Protein AF-A0A1J5TFV1-F1 (afdb_monomer_lite)

Organism: NCBI:txid410659

Radius of gyration: 25.36 Å; chains: 1; bounding box: 53×59×77 Å

pLDDT: mean 76.41, std 19.56, range [36.5, 97.81]

Sequence (249 aa):
MTSTRASGRLRSALNTIGTLGAYFAVMIAVALVGLLILKGSVWLSQYLTPWLFKISWCGLVVVLLGLLPLVASKETRGAGGLGIFFASYLFGATLWFWSMLITYTFWGWPALIIGLVIMGVGVLPIALLATAIKGEWGLFGQLLLIFVVTIGTRGGGTWAVHKHEEAPGDLDMPKKLVVTSWLLFSTGFLGVIGYFTGLPIIGCSIALLFSRHRKVRKHGLVLLGLIVGLFAVFFGIGYLRAGTSYNHP

Secondary structure (DSSP, 8-state):
--HHHHHHHHHHHHHHHHHHHHHHHHHHHHHHHHHHHHHHHHHHHHHHHHHHHHHHHHHHHIIIIIIHHHHHSTTTHHHHHHHHHHHHHHHHHHHHHHHHHHHHHHHHHHHHHHHHHHHSSTHHHHHHHHHHHTT-HHHHHHHHHHHHHHHHHHHHHHHHHHHHHTSSSS----HHHHHHHHHHHHHHHHHHHHHHHHHHHHHHHHHHHHHH-TTSHHHHHHHHHHHHHHHHHHHHHHHHHTSSS----

Structure (mmCIF, N/CA/C/O backbone):
data_AF-A0A1J5TFV1-F1
#
_entry.id   AF-A0A1J5TFV1-F1
#
loop_
_atom_site.group_PDB
_atom_site.id
_atom_site.type_symbol
_atom_site.label_atom_id
_atom_site.label_alt_id
_atom_site.label_comp_id
_atom_site.label_asym_id
_atom_site.label_entity_id
_atom_site.label_seq_id
_atom_site.pdbx_PDB_ins_code
_atom_site.Cartn_x
_atom_site.Cartn_y
_atom_site.Cartn_z
_atom_site.occupancy
_atom_site.B_iso_or_equiv
_atom_site.auth_seq_id
_atom_site.auth_comp_id
_atom_site.auth_asym_id
_atom_site.auth_atom_id
_atom_site.pdbx_PDB_model_num
ATOM 1 N N . MET A 1 1 ? 25.246 37.416 -50.078 1.00 60.06 1 MET A N 1
ATOM 2 C CA . MET A 1 1 ? 23.894 37.258 -49.476 1.00 60.06 1 MET A CA 1
ATOM 3 C C . MET A 1 1 ? 23.463 35.802 -49.223 1.00 60.06 1 MET A C 1
ATOM 5 O O . MET A 1 1 ? 22.490 35.595 -48.511 1.00 60.06 1 MET A O 1
ATOM 9 N N . THR A 1 2 ? 24.151 34.780 -49.746 1.00 63.91 2 THR A N 1
ATOM 10 C CA . THR A 1 2 ? 23.762 33.360 -49.595 1.00 63.91 2 THR A CA 1
ATOM 11 C C . THR A 1 2 ? 24.249 32.698 -48.296 1.00 63.91 2 THR A C 1
ATOM 13 O O . THR A 1 2 ? 23.536 31.858 -47.746 1.00 63.91 2 THR A O 1
ATOM 16 N N . SER A 1 3 ? 25.403 33.102 -47.744 1.00 65.31 3 SER A N 1
ATOM 17 C CA . SER A 1 3 ? 25.981 32.459 -46.545 1.00 65.31 3 SER A CA 1
ATOM 18 C C . SER A 1 3 ? 25.177 32.700 -45.258 1.00 65.31 3 SER A C 1
ATOM 20 O O . SER A 1 3 ? 25.047 31.799 -44.431 1.00 65.31 3 SER A O 1
ATOM 22 N N . THR A 1 4 ? 24.549 33.872 -45.111 1.00 74.69 4 THR A N 1
ATOM 23 C CA . THR A 1 4 ? 23.705 34.217 -43.951 1.00 74.69 4 THR A CA 1
ATOM 24 C C . THR A 1 4 ? 22.403 33.417 -43.906 1.00 74.69 4 THR A C 1
ATOM 26 O O . THR A 1 4 ? 21.866 33.145 -42.833 1.00 74.69 4 THR A O 1
ATOM 29 N N . ARG A 1 5 ? 21.895 32.984 -45.067 1.00 75.12 5 ARG A N 1
ATOM 30 C CA . ARG A 1 5 ? 20.677 32.166 -45.161 1.00 75.12 5 ARG A CA 1
ATOM 31 C C . ARG A 1 5 ? 20.947 30.702 -44.805 1.00 75.12 5 ARG A C 1
ATOM 33 O O . ARG A 1 5 ? 20.103 30.062 -44.178 1.00 75.12 5 ARG A O 1
ATOM 40 N N . ALA A 1 6 ? 22.123 30.191 -45.174 1.00 79.56 6 ALA A N 1
ATOM 41 C CA . ALA A 1 6 ? 22.550 28.827 -44.868 1.00 79.56 6 ALA A CA 1
ATOM 42 C C . ALA A 1 6 ? 22.796 28.624 -43.361 1.00 79.56 6 ALA A C 1
ATOM 44 O O . ALA A 1 6 ? 22.270 27.677 -42.774 1.00 79.56 6 ALA A O 1
ATOM 45 N N . SER A 1 7 ? 23.499 29.555 -42.705 1.00 80.75 7 SER A N 1
ATOM 46 C CA . SER A 1 7 ? 23.768 29.481 -41.260 1.00 80.75 7 SER A CA 1
ATOM 47 C C . SER A 1 7 ? 22.495 29.579 -40.407 1.00 80.75 7 SER A C 1
ATOM 49 O O . SER A 1 7 ? 22.380 28.903 -39.381 1.00 80.75 7 SER A O 1
ATOM 51 N N . GLY A 1 8 ? 21.496 30.348 -40.857 1.00 83.62 8 GLY A N 1
ATOM 52 C CA . GLY A 1 8 ? 20.183 30.431 -40.210 1.00 83.62 8 GLY A CA 1
ATOM 53 C C . GLY A 1 8 ? 19.415 29.104 -40.221 1.00 83.62 8 GLY A C 1
ATOM 54 O O . GLY A 1 8 ? 18.882 28.698 -39.186 1.00 83.62 8 GLY A O 1
ATOM 55 N N . ARG A 1 9 ? 19.406 28.395 -41.361 1.00 84.81 9 ARG A N 1
ATOM 56 C CA . ARG A 1 9 ? 18.764 27.072 -41.491 1.00 84.81 9 ARG A CA 1
ATOM 57 C C . ARG A 1 9 ? 19.461 26.016 -40.633 1.00 84.81 9 ARG A C 1
ATOM 59 O O . ARG A 1 9 ? 18.784 25.266 -39.926 1.00 84.81 9 ARG A O 1
ATOM 66 N N . LEU A 1 10 ? 20.795 26.017 -40.623 1.00 83.69 10 LEU A N 1
ATOM 67 C CA . LEU A 1 10 ? 21.594 25.098 -39.810 1.00 83.69 10 LEU A CA 1
ATOM 68 C C . LEU A 1 10 ? 21.308 25.280 -38.312 1.00 83.69 10 LEU A C 1
ATOM 70 O O . LEU A 1 10 ? 21.031 24.313 -37.607 1.00 83.69 10 LEU A O 1
ATOM 74 N N . ARG A 1 11 ? 21.270 26.530 -37.834 1.00 81.75 11 ARG A N 1
ATOM 75 C CA . ARG A 1 11 ? 20.949 26.840 -36.433 1.00 81.75 11 ARG A CA 1
ATOM 76 C C . ARG A 1 11 ? 19.529 26.407 -36.053 1.00 81.75 11 ARG A C 1
ATOM 78 O O . ARG A 1 11 ? 19.324 25.921 -34.945 1.00 81.75 11 ARG A O 1
ATOM 85 N N . SER A 1 12 ? 18.546 26.552 -36.945 1.00 83.31 12 SER A N 1
ATOM 86 C CA . SER A 1 12 ? 17.181 26.071 -36.676 1.00 83.31 12 SER A CA 1
ATOM 87 C C . SER A 1 12 ? 17.074 24.544 -36.627 1.00 83.31 12 SER A C 1
ATOM 89 O O . SER A 1 12 ? 16.376 24.022 -35.757 1.00 83.31 12 SER A O 1
ATOM 91 N N . ALA A 1 13 ? 17.794 23.833 -37.500 1.00 85.62 13 ALA A N 1
ATOM 92 C CA . ALA A 1 13 ? 17.840 22.372 -37.487 1.00 85.62 13 ALA A CA 1
ATOM 93 C C . ALA A 1 13 ? 18.512 21.854 -36.207 1.00 85.62 13 ALA A C 1
ATOM 95 O O . ALA A 1 13 ? 17.935 21.025 -35.508 1.00 85.62 13 ALA A O 1
ATOM 96 N N . LEU A 1 14 ? 19.661 22.431 -35.833 1.00 87.19 14 LEU A N 1
ATOM 97 C CA . LEU A 1 14 ? 20.373 22.106 -34.593 1.00 87.19 14 LEU A CA 1
ATOM 98 C C . LEU A 1 14 ? 19.515 22.344 -33.350 1.00 87.19 14 LEU A C 1
ATOM 100 O O . LEU A 1 14 ? 19.466 21.492 -32.470 1.00 87.19 14 LEU A O 1
ATOM 104 N N . ASN A 1 15 ? 18.786 23.461 -33.290 1.00 87.25 15 ASN A N 1
ATOM 105 C CA . ASN A 1 15 ? 17.895 23.732 -32.163 1.00 87.25 15 ASN A CA 1
ATOM 106 C C . ASN A 1 15 ? 16.735 22.731 -32.089 1.00 87.25 15 ASN A C 1
ATOM 108 O O . ASN A 1 15 ? 16.356 22.347 -30.992 1.00 87.25 15 ASN A O 1
ATOM 112 N N . THR A 1 16 ? 16.190 22.294 -33.228 1.00 88.56 16 THR A N 1
ATOM 113 C CA . THR A 1 16 ? 15.078 21.328 -33.270 1.00 88.56 16 THR A CA 1
ATOM 114 C C . THR A 1 16 ? 15.538 19.938 -32.831 1.00 88.56 16 THR A C 1
ATOM 116 O O . THR A 1 16 ? 14.914 19.326 -31.964 1.00 88.56 16 THR A O 1
ATOM 119 N N . ILE A 1 17 ? 16.673 19.476 -33.364 1.00 92.19 17 ILE A N 1
ATOM 120 C CA . ILE A 1 17 ? 17.304 18.205 -32.982 1.00 92.19 17 ILE A CA 1
ATOM 121 C C . ILE A 1 17 ? 17.706 18.241 -31.504 1.00 92.19 17 ILE A C 1
ATOM 123 O O . ILE A 1 17 ? 17.416 17.302 -30.771 1.00 92.19 17 ILE A O 1
ATOM 127 N N . GLY A 1 18 ? 18.291 19.351 -31.045 1.00 89.75 18 GLY A N 1
ATOM 128 C CA . GLY A 1 18 ? 18.661 19.550 -29.645 1.00 89.75 18 GLY A CA 1
ATOM 129 C C . GLY A 1 18 ? 17.455 19.512 -28.706 1.00 89.75 18 GLY A C 1
ATOM 130 O O . GLY A 1 18 ? 17.507 18.849 -27.674 1.00 89.75 18 GLY A O 1
ATOM 131 N N . THR A 1 19 ? 16.338 20.149 -29.075 1.00 85.94 19 THR A N 1
ATOM 132 C CA . THR A 1 19 ? 15.111 20.083 -28.267 1.00 85.94 19 THR A CA 1
ATOM 133 C C . THR A 1 19 ? 14.505 18.684 -28.241 1.00 85.94 19 THR A C 1
ATOM 135 O O . THR A 1 19 ? 14.144 18.218 -27.167 1.00 85.94 19 THR A O 1
ATOM 138 N N . LEU A 1 20 ? 14.438 17.987 -29.381 1.00 89.00 20 LEU A N 1
ATOM 139 C CA . LEU A 1 20 ? 13.942 16.608 -29.437 1.00 89.00 20 LEU A CA 1
ATOM 140 C C . LEU A 1 20 ? 14.813 15.675 -28.590 1.00 89.00 20 LEU A C 1
ATOM 142 O O . LEU A 1 20 ? 14.284 14.916 -27.782 1.00 89.00 20 LEU A O 1
ATOM 146 N N . GLY A 1 21 ? 16.139 15.789 -28.706 1.00 92.31 21 GLY A N 1
ATOM 147 C CA . GLY A 1 21 ? 17.087 15.034 -27.889 1.00 92.31 21 GLY A CA 1
ATOM 148 C C . GLY A 1 21 ? 16.905 15.287 -26.392 1.00 92.31 21 GLY A C 1
ATOM 149 O O . GLY A 1 21 ? 16.888 14.338 -25.612 1.00 92.31 21 GLY A O 1
ATOM 150 N N . ALA A 1 22 ? 16.681 16.541 -25.989 1.00 89.31 22 ALA A N 1
ATOM 151 C CA . ALA A 1 22 ? 16.401 16.881 -24.596 1.00 89.31 22 ALA A CA 1
ATOM 152 C C . ALA A 1 22 ? 15.096 16.240 -24.085 1.00 89.31 22 ALA A C 1
ATOM 154 O O . ALA A 1 22 ? 15.080 15.715 -22.974 1.00 89.31 22 ALA A O 1
ATOM 155 N N . TYR A 1 23 ? 14.025 16.212 -24.890 1.00 87.69 23 TYR A N 1
ATOM 156 C CA . TYR A 1 23 ? 12.780 15.530 -24.511 1.00 87.69 23 TYR A CA 1
ATOM 157 C C . TYR A 1 23 ? 12.988 14.028 -24.298 1.00 87.69 23 TYR A C 1
ATOM 159 O O . TYR A 1 23 ? 12.562 13.497 -23.274 1.00 87.69 23 TYR A O 1
ATOM 167 N N . PHE A 1 24 ? 13.680 13.346 -25.215 1.00 91.62 24 PHE A N 1
ATOM 168 C CA . PHE A 1 24 ? 13.987 11.922 -25.050 1.00 91.62 24 PHE A CA 1
ATOM 169 C C . PHE A 1 24 ? 14.867 11.663 -23.825 1.00 91.62 24 PHE A C 1
ATOM 171 O O . PHE A 1 24 ? 14.583 10.744 -23.062 1.00 91.62 24 PHE A O 1
ATOM 178 N N . ALA A 1 25 ? 15.884 12.495 -23.590 1.00 89.00 25 ALA A N 1
ATOM 179 C CA . ALA A 1 25 ? 16.749 12.374 -22.421 1.00 89.00 25 ALA A CA 1
ATOM 180 C C . ALA A 1 25 ? 15.964 12.512 -21.106 1.00 89.00 25 ALA A C 1
ATOM 182 O O . ALA A 1 25 ? 16.150 11.707 -20.196 1.00 89.00 25 ALA A O 1
ATOM 183 N N . VAL A 1 26 ? 15.041 13.477 -21.020 1.00 89.81 26 VAL A N 1
ATOM 184 C CA . VAL A 1 26 ? 14.172 13.649 -19.845 1.00 89.81 26 VAL A CA 1
ATOM 185 C C . VAL A 1 26 ? 13.235 12.452 -19.669 1.00 89.81 26 VAL A C 1
ATOM 187 O O . VAL A 1 26 ? 13.116 11.943 -18.559 1.00 89.81 26 VAL A O 1
ATOM 190 N N . MET A 1 27 ? 12.612 11.955 -20.741 1.00 80.44 27 MET A N 1
ATOM 191 C CA . MET A 1 27 ? 11.737 10.776 -20.672 1.00 80.44 27 MET A CA 1
ATOM 192 C C . MET A 1 27 ? 12.489 9.530 -20.193 1.00 80.44 27 MET A C 1
ATOM 194 O O . MET A 1 27 ? 11.986 8.796 -19.344 1.00 80.44 27 MET A O 1
ATOM 198 N N . ILE A 1 28 ? 13.711 9.316 -20.687 1.00 88.00 28 ILE A N 1
ATOM 199 C CA . ILE A 1 28 ? 14.580 8.220 -20.244 1.00 88.00 28 ILE A CA 1
ATOM 200 C C . ILE A 1 28 ? 14.956 8.404 -18.772 1.00 88.00 28 ILE A C 1
ATOM 202 O O . ILE A 1 28 ? 14.854 7.453 -18.003 1.00 88.00 28 ILE A O 1
ATOM 206 N N . ALA A 1 29 ? 15.333 9.614 -18.351 1.00 82.62 29 ALA A N 1
ATOM 207 C CA . ALA A 1 29 ? 15.666 9.893 -16.956 1.00 82.62 29 ALA A CA 1
ATOM 208 C C . ALA A 1 29 ? 14.482 9.604 -16.019 1.00 82.62 29 ALA A C 1
ATOM 210 O O . ALA A 1 29 ? 14.653 8.930 -15.006 1.00 82.62 29 ALA A O 1
ATOM 211 N N . VAL A 1 30 ? 13.270 10.037 -16.381 1.00 79.31 30 VAL A N 1
ATOM 212 C CA . VAL A 1 30 ? 12.046 9.755 -15.613 1.00 79.31 30 VAL A CA 1
ATOM 213 C C . VAL A 1 30 ? 11.752 8.256 -15.571 1.00 79.31 30 VAL A C 1
ATOM 215 O O . VAL A 1 30 ? 11.452 7.729 -14.501 1.00 79.31 30 VAL A O 1
ATOM 218 N N . ALA A 1 31 ? 11.881 7.548 -16.696 1.00 80.88 31 ALA A N 1
ATOM 219 C CA . ALA A 1 31 ? 11.683 6.102 -16.744 1.00 80.88 31 ALA A CA 1
ATOM 220 C C . ALA A 1 31 ? 12.695 5.356 -15.858 1.00 80.88 31 ALA A C 1
ATOM 222 O O . ALA A 1 31 ? 12.310 4.460 -15.110 1.00 80.88 31 ALA A O 1
ATOM 223 N N . LEU A 1 32 ? 13.970 5.754 -15.882 1.00 79.12 32 LEU A N 1
ATOM 224 C CA . LEU A 1 32 ? 15.017 5.173 -15.040 1.00 79.12 32 LEU A CA 1
ATOM 225 C C . LEU A 1 32 ? 14.765 5.438 -13.555 1.00 79.12 32 LEU A C 1
ATOM 227 O O . LEU A 1 32 ? 14.861 4.512 -12.754 1.00 79.12 32 LEU A O 1
ATOM 231 N N . VAL A 1 33 ? 14.389 6.664 -13.181 1.00 78.88 33 VAL A N 1
ATOM 232 C CA . VAL A 1 33 ? 14.010 6.993 -11.797 1.00 78.88 33 VAL A CA 1
ATOM 233 C C . VAL A 1 33 ? 12.798 6.170 -11.363 1.00 78.88 33 VAL A C 1
ATOM 235 O O . VAL A 1 33 ? 12.814 5.593 -10.278 1.00 78.88 33 VAL A O 1
ATOM 238 N N . GLY A 1 34 ? 11.786 6.038 -12.225 1.00 79.62 34 GLY A N 1
ATOM 239 C CA . GLY A 1 34 ? 10.634 5.172 -11.989 1.00 79.62 34 GLY A CA 1
ATOM 240 C C . GLY A 1 34 ? 11.056 3.728 -11.723 1.00 79.62 34 GLY A C 1
ATOM 241 O O . GLY A 1 34 ? 10.701 3.167 -10.693 1.00 79.62 34 GLY A O 1
ATOM 242 N N . LEU A 1 35 ? 11.890 3.143 -12.584 1.00 79.12 35 LEU A N 1
ATOM 243 C CA . LEU A 1 35 ? 12.411 1.783 -12.406 1.00 79.12 35 LEU A CA 1
ATOM 244 C C . LEU A 1 35 ? 13.236 1.621 -11.121 1.00 79.12 35 LEU A C 1
ATOM 246 O O . LEU A 1 35 ? 13.132 0.587 -10.461 1.00 79.12 35 LEU A O 1
ATOM 250 N N . LEU A 1 36 ? 14.027 2.625 -10.735 1.00 79.12 36 LEU A N 1
ATOM 251 C CA . LEU A 1 36 ? 14.783 2.609 -9.479 1.00 79.12 36 LEU A CA 1
ATOM 252 C C . LEU A 1 36 ? 13.854 2.632 -8.261 1.00 79.12 36 LEU A C 1
ATOM 254 O O . LEU A 1 36 ? 14.058 1.849 -7.332 1.00 79.12 36 LEU A O 1
ATOM 258 N N . ILE A 1 37 ? 12.806 3.460 -8.286 1.00 81.19 37 ILE A N 1
ATOM 259 C CA . ILE A 1 37 ? 11.774 3.495 -7.240 1.00 81.19 37 ILE A CA 1
ATOM 260 C C . ILE A 1 37 ? 11.045 2.153 -7.173 1.00 81.19 37 ILE A C 1
ATOM 262 O O . ILE A 1 37 ? 10.830 1.632 -6.082 1.00 81.19 37 ILE A O 1
ATOM 266 N N . LEU A 1 38 ? 10.709 1.554 -8.316 1.00 84.88 38 LEU A N 1
ATOM 267 C CA . LEU A 1 38 ? 10.050 0.250 -8.385 1.00 84.88 38 LEU A CA 1
ATOM 268 C C . LEU A 1 38 ? 10.925 -0.866 -7.807 1.00 84.88 38 LEU A C 1
ATOM 270 O O . LEU A 1 38 ? 10.462 -1.640 -6.967 1.00 84.88 38 LEU A O 1
ATOM 274 N N . LYS A 1 39 ? 12.207 -0.910 -8.188 1.00 87.06 39 LYS A N 1
ATOM 275 C CA . LYS A 1 39 ? 13.190 -1.849 -7.631 1.00 87.06 39 LYS A CA 1
ATOM 276 C C . LYS A 1 39 ? 13.339 -1.674 -6.124 1.00 87.06 39 LYS A C 1
ATOM 278 O O . LYS A 1 39 ? 13.300 -2.660 -5.389 1.00 87.06 39 LYS A O 1
ATOM 283 N N . GLY A 1 40 ? 13.450 -0.427 -5.671 1.00 85.94 40 GLY A N 1
ATOM 284 C CA . GLY A 1 40 ? 13.487 -0.085 -4.253 1.00 85.94 40 GLY A CA 1
ATOM 285 C C . GLY A 1 40 ? 12.212 -0.497 -3.517 1.00 85.94 40 GLY A C 1
ATOM 286 O O . GLY A 1 40 ? 12.300 -1.022 -2.415 1.00 85.94 40 GLY A O 1
ATOM 287 N N . SER A 1 41 ? 11.042 -0.343 -4.140 1.00 84.62 41 SER A N 1
ATOM 288 C CA . SER A 1 41 ? 9.742 -0.674 -3.542 1.00 84.62 41 SER A CA 1
ATOM 289 C C . SER A 1 41 ? 9.562 -2.177 -3.357 1.00 84.62 41 SER A C 1
ATOM 291 O O . SER A 1 41 ? 9.121 -2.603 -2.294 1.00 84.62 41 SER A O 1
ATOM 293 N N . VAL A 1 42 ? 9.952 -3.000 -4.337 1.00 91.00 42 VAL A N 1
ATOM 294 C CA . VAL A 1 42 ? 9.907 -4.469 -4.202 1.00 91.00 42 VAL A CA 1
ATOM 295 C C . VAL A 1 42 ? 10.884 -4.950 -3.133 1.00 91.00 42 VAL A C 1
ATOM 297 O O . VAL A 1 42 ? 10.505 -5.755 -2.285 1.00 91.00 42 VAL A O 1
ATOM 300 N N . TRP A 1 43 ? 12.111 -4.421 -3.128 1.00 92.56 43 TRP A N 1
ATOM 301 C CA . TRP A 1 43 ? 13.090 -4.719 -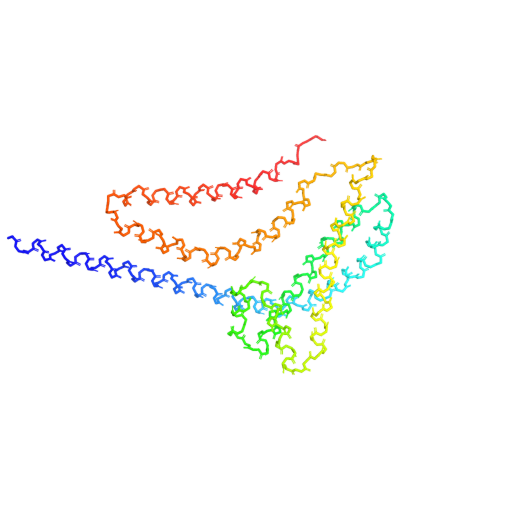2.080 1.00 92.56 43 TRP A CA 1
ATOM 302 C C . TRP A 1 43 ? 12.534 -4.344 -0.704 1.00 92.56 43 TRP A C 1
ATOM 304 O O . TRP A 1 43 ? 12.452 -5.188 0.181 1.00 92.56 43 TRP A O 1
ATOM 314 N N . LEU A 1 44 ? 12.034 -3.118 -0.550 1.00 89.69 44 LEU A N 1
ATOM 315 C CA . LEU A 1 44 ? 11.437 -2.632 0.690 1.00 89.69 44 LEU A CA 1
ATOM 316 C C . LEU A 1 44 ? 10.242 -3.494 1.124 1.00 89.69 44 LEU A C 1
ATOM 318 O O . LEU A 1 44 ? 10.106 -3.796 2.307 1.00 89.69 44 LEU A O 1
ATOM 322 N N . SER A 1 45 ? 9.419 -3.949 0.175 1.00 90.75 45 SER A N 1
ATOM 323 C CA . SER A 1 45 ? 8.286 -4.842 0.439 1.00 90.75 45 SER A CA 1
ATOM 324 C C . SER A 1 45 ? 8.737 -6.146 1.094 1.00 90.75 45 SER A C 1
ATOM 326 O O . SER A 1 45 ? 8.080 -6.608 2.022 1.00 90.75 45 SER A O 1
ATOM 328 N N . GLN A 1 46 ? 9.860 -6.731 0.672 1.00 93.50 46 GLN A N 1
ATOM 329 C CA . GLN A 1 46 ? 10.366 -7.984 1.248 1.00 93.50 46 GLN A CA 1
ATOM 330 C C . GLN A 1 46 ? 10.739 -7.835 2.728 1.00 93.50 46 GLN A C 1
ATOM 332 O O . GLN A 1 46 ? 10.469 -8.738 3.518 1.00 93.50 46 GLN A O 1
ATOM 337 N N . TYR A 1 47 ? 11.297 -6.686 3.121 1.00 93.88 47 TYR A N 1
ATOM 338 C CA . TYR A 1 47 ? 11.666 -6.418 4.516 1.00 93.88 47 TYR A CA 1
ATOM 339 C C . TYR A 1 47 ? 10.490 -5.928 5.363 1.00 93.88 47 TYR A C 1
ATOM 341 O O . TYR A 1 47 ? 10.360 -6.327 6.521 1.00 93.88 47 TYR A O 1
ATOM 349 N N . LEU A 1 48 ? 9.621 -5.079 4.806 1.00 92.56 48 LEU A N 1
ATOM 350 C CA . LEU A 1 48 ? 8.495 -4.505 5.544 1.00 92.56 48 LEU A CA 1
ATOM 351 C C . LEU A 1 48 ? 7.356 -5.497 5.744 1.00 92.56 48 LEU A C 1
ATOM 353 O O . LEU A 1 48 ? 6.744 -5.491 6.807 1.00 92.56 48 LEU A O 1
ATOM 357 N N . THR A 1 49 ? 7.060 -6.350 4.761 1.00 93.50 49 THR A N 1
ATOM 358 C CA . THR A 1 49 ? 5.867 -7.214 4.788 1.00 93.50 49 THR A CA 1
ATOM 359 C C . THR A 1 49 ? 5.797 -8.108 6.038 1.00 93.50 49 THR A C 1
ATOM 361 O O . THR A 1 49 ? 4.757 -8.098 6.698 1.00 93.50 49 THR A O 1
ATOM 364 N N . PRO A 1 50 ? 6.867 -8.815 6.466 1.00 94.69 50 PRO A N 1
ATOM 365 C CA . PRO A 1 50 ? 6.828 -9.621 7.691 1.00 94.69 50 PRO A CA 1
ATOM 366 C C . PRO A 1 50 ? 6.530 -8.803 8.954 1.00 94.69 50 PRO A C 1
ATOM 368 O O . PRO A 1 50 ? 5.868 -9.287 9.872 1.00 94.69 50 PRO A O 1
ATOM 371 N N . TRP A 1 51 ? 7.015 -7.562 9.011 1.00 95.38 51 TRP A N 1
ATOM 372 C CA . TRP A 1 51 ? 6.765 -6.641 10.119 1.00 95.38 51 TRP A CA 1
ATOM 373 C C . TRP A 1 51 ? 5.345 -6.071 10.076 1.00 95.38 51 TRP A C 1
ATOM 375 O O . TRP A 1 51 ? 4.644 -6.082 11.087 1.00 95.38 51 TRP A O 1
ATOM 385 N N . LEU A 1 52 ? 4.893 -5.646 8.896 1.00 93.19 52 LEU A N 1
ATOM 386 C CA . LEU A 1 52 ? 3.547 -5.133 8.649 1.00 93.19 52 LEU A CA 1
ATOM 387 C C . LEU A 1 52 ? 2.475 -6.165 8.985 1.00 93.19 52 LEU A C 1
ATOM 389 O O . LEU A 1 52 ? 1.461 -5.808 9.578 1.00 93.19 52 LEU A O 1
ATOM 393 N N . PHE A 1 53 ? 2.713 -7.445 8.696 1.00 94.19 53 PHE A N 1
ATOM 394 C CA . PHE A 1 53 ? 1.804 -8.509 9.110 1.00 94.19 53 PHE A CA 1
ATOM 395 C C . PHE A 1 53 ? 1.677 -8.625 10.621 1.00 94.19 53 PHE A C 1
ATOM 397 O O . PHE A 1 53 ? 0.559 -8.698 11.124 1.00 94.19 53 PHE A O 1
ATOM 404 N N . LYS A 1 54 ? 2.795 -8.615 11.353 1.00 94.75 54 LYS A N 1
ATOM 405 C CA . LYS A 1 54 ? 2.776 -8.702 12.820 1.00 94.75 54 LYS A CA 1
ATOM 406 C C . LYS A 1 54 ? 2.027 -7.520 13.427 1.00 94.75 54 LYS A C 1
ATOM 408 O O . LYS A 1 54 ? 1.125 -7.724 14.234 1.00 94.75 54 LYS A O 1
ATOM 413 N N . ILE A 1 55 ? 2.351 -6.299 12.996 1.00 94.06 55 ILE A N 1
ATOM 414 C CA . ILE A 1 55 ? 1.681 -5.092 13.495 1.00 94.06 55 ILE A CA 1
ATOM 415 C C . ILE A 1 55 ? 0.203 -5.095 13.086 1.00 94.06 55 ILE A C 1
ATOM 417 O O . ILE A 1 55 ? -0.636 -4.748 13.907 1.00 94.06 55 ILE A O 1
ATOM 421 N N . SER A 1 56 ? -0.145 -5.533 11.873 1.00 94.56 56 SER A N 1
ATOM 422 C CA . SER A 1 56 ? -1.545 -5.653 11.442 1.00 94.56 56 SER A CA 1
ATOM 423 C C . SER A 1 56 ? -2.326 -6.655 12.275 1.00 94.56 56 SER A C 1
ATOM 425 O O . SER A 1 56 ? -3.438 -6.355 12.685 1.00 94.56 56 SER A O 1
ATOM 427 N N . TRP A 1 57 ? -1.765 -7.818 12.597 1.00 94.12 57 TRP A N 1
ATOM 428 C CA . TRP A 1 57 ? -2.438 -8.758 13.493 1.00 94.12 57 TRP A CA 1
ATOM 429 C C . TRP A 1 57 ? -2.679 -8.149 14.876 1.00 94.12 57 TRP A C 1
ATOM 431 O O . TRP A 1 57 ? -3.803 -8.207 15.374 1.00 94.12 57 TRP A O 1
ATOM 441 N N . CYS A 1 58 ? -1.680 -7.477 15.455 1.00 95.56 58 CYS A N 1
ATOM 442 C CA . CYS A 1 58 ? -1.858 -6.734 16.705 1.00 95.56 58 CYS A CA 1
ATOM 443 C C . CYS A 1 58 ? -2.925 -5.637 16.569 1.00 95.56 58 CYS A C 1
ATOM 445 O O . CYS A 1 58 ? -3.796 -5.508 17.425 1.00 95.56 58 CYS A O 1
ATOM 447 N N . GLY A 1 59 ? -2.895 -4.876 15.475 1.00 95.31 59 GLY A N 1
ATOM 448 C CA . GLY A 1 59 ? -3.861 -3.825 15.175 1.00 95.31 59 GLY A CA 1
ATOM 449 C C . GLY A 1 59 ? -5.281 -4.364 15.042 1.00 95.31 59 GLY A C 1
ATOM 450 O O . GLY A 1 59 ? -6.213 -3.748 15.547 1.00 95.31 59 GLY A O 1
ATOM 451 N N . LEU A 1 60 ? -5.459 -5.537 14.431 1.00 95.56 60 LEU A N 1
ATOM 452 C CA . LEU A 1 60 ? -6.758 -6.194 14.312 1.00 95.56 60 LEU A CA 1
ATOM 453 C C . LEU A 1 60 ? -7.297 -6.597 15.687 1.00 95.56 60 LEU A C 1
ATOM 455 O O . LEU A 1 60 ? -8.460 -6.338 15.981 1.00 95.56 60 LEU A O 1
ATOM 459 N N . VAL A 1 61 ? -6.450 -7.156 16.555 1.00 96.94 61 VAL A N 1
ATOM 460 C CA . VAL A 1 61 ? -6.825 -7.482 17.941 1.00 96.94 61 VAL A CA 1
ATOM 461 C C . VAL A 1 61 ? -7.214 -6.219 18.715 1.00 96.94 61 VAL A C 1
ATOM 463 O O . VAL A 1 61 ? -8.249 -6.208 19.376 1.00 96.94 61 VAL A O 1
ATOM 466 N N . VAL A 1 62 ? -6.443 -5.134 18.588 1.00 96.12 62 VAL A N 1
ATOM 467 C CA . VAL A 1 62 ? -6.751 -3.838 19.220 1.00 96.12 62 VAL A CA 1
ATOM 468 C C . VAL A 1 62 ? -8.069 -3.263 18.703 1.00 96.12 62 VAL A C 1
ATOM 470 O O . VAL A 1 62 ? -8.863 -2.751 19.490 1.00 96.12 62 VAL A O 1
ATOM 473 N N . VAL A 1 63 ? -8.337 -3.368 17.400 1.00 96.25 63 VAL A N 1
ATOM 474 C CA . VAL A 1 63 ? -9.613 -2.940 16.819 1.00 96.25 63 VAL A CA 1
ATOM 475 C C . VAL A 1 63 ? -10.759 -3.759 17.399 1.00 96.25 63 VAL A C 1
ATOM 477 O O . VAL A 1 63 ? -11.710 -3.171 17.898 1.00 96.25 63 VAL A O 1
ATOM 480 N N . LEU A 1 64 ? -10.671 -5.090 17.376 1.00 95.94 64 LEU A N 1
ATOM 481 C CA . LEU A 1 64 ? -11.774 -5.968 17.774 1.00 95.94 64 LEU A CA 1
ATOM 482 C C . LEU A 1 64 ? -12.049 -5.954 19.282 1.00 95.94 64 LEU A C 1
ATOM 484 O O . LEU A 1 64 ? -13.210 -5.932 19.677 1.00 95.94 64 LEU A O 1
ATOM 488 N N . LEU A 1 65 ? -11.006 -5.978 20.115 1.00 94.94 65 LEU A N 1
ATOM 489 C CA . LEU A 1 65 ? 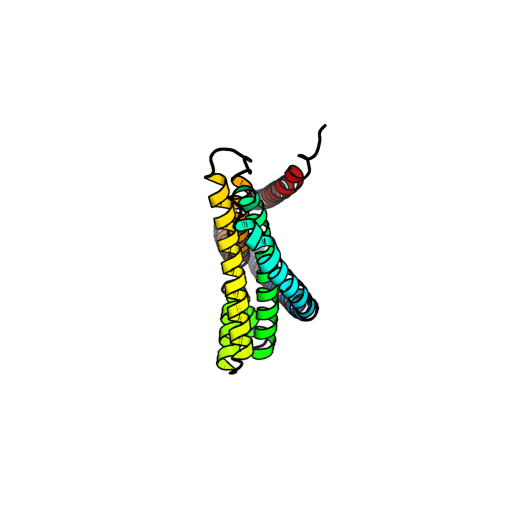-11.143 -6.109 21.571 1.00 94.94 65 LEU A CA 1
ATOM 490 C C . LEU A 1 65 ? -11.064 -4.775 22.313 1.00 94.94 65 LEU A C 1
ATOM 492 O O . LEU A 1 65 ? -11.566 -4.671 23.427 1.00 94.94 65 LEU A O 1
ATOM 496 N N . GLY A 1 66 ? -10.430 -3.764 21.722 1.00 94.50 66 GLY A N 1
ATOM 497 C CA . GLY A 1 66 ? -10.302 -2.438 22.318 1.00 94.50 66 GLY A CA 1
ATOM 498 C C . GLY A 1 66 ? -11.293 -1.459 21.707 1.00 94.50 66 GLY A C 1
ATOM 499 O O . GLY A 1 66 ? -12.257 -1.042 22.339 1.00 94.50 66 GLY A O 1
ATOM 500 N N . LEU A 1 67 ? -11.066 -1.088 20.450 1.00 92.06 67 LEU A N 1
ATOM 501 C CA . LEU A 1 67 ? -11.746 0.058 19.846 1.00 92.06 67 LEU A CA 1
ATOM 502 C C . LEU A 1 67 ? -13.218 -0.212 19.508 1.00 92.06 67 LEU A C 1
ATOM 504 O O . LEU A 1 67 ? -14.041 0.695 19.599 1.00 92.06 67 LEU A O 1
ATOM 508 N N . LEU A 1 68 ? -13.568 -1.442 19.137 1.00 94.19 68 LEU A N 1
ATOM 509 C CA . LEU A 1 68 ? -14.929 -1.803 18.744 1.00 94.19 68 LEU A CA 1
ATOM 510 C C . LEU A 1 68 ? -15.907 -1.793 19.938 1.00 94.19 68 LEU A C 1
ATOM 512 O O . LEU A 1 68 ? -16.978 -1.199 19.796 1.00 94.19 68 LEU A O 1
ATOM 516 N N . PRO A 1 69 ? -15.545 -2.300 21.136 1.00 94.06 69 PRO A N 1
ATOM 517 C CA . PRO A 1 69 ? -16.310 -2.047 22.360 1.00 94.06 69 PRO A CA 1
ATOM 518 C C . PRO A 1 69 ? -16.451 -0.558 22.699 1.00 94.06 69 PRO A C 1
ATOM 520 O O . PRO A 1 69 ? -17.532 -0.123 23.092 1.00 94.06 69 PRO A O 1
ATOM 523 N N . LEU A 1 70 ? -15.401 0.246 22.487 1.00 89.06 70 LEU A N 1
ATOM 524 C CA . LEU A 1 70 ? -15.459 1.698 22.704 1.00 89.06 70 LEU A CA 1
ATOM 525 C C . LEU A 1 70 ? -16.477 2.384 21.775 1.00 89.06 70 LEU A C 1
ATOM 527 O O . LEU A 1 70 ? -17.145 3.327 22.180 1.00 89.06 70 LEU A O 1
ATOM 531 N N . VAL A 1 71 ? -16.655 1.893 20.546 1.00 91.44 71 VAL A N 1
ATOM 532 C CA . VAL A 1 71 ? -17.657 2.427 19.603 1.00 91.44 71 VAL A CA 1
ATOM 533 C C . VAL A 1 71 ? -19.104 2.159 20.048 1.00 91.44 71 VAL A C 1
ATOM 535 O O . VAL A 1 71 ? -20.018 2.910 19.672 1.00 91.44 71 VAL A O 1
ATOM 538 N N . ALA A 1 72 ? -19.338 1.123 20.862 1.00 90.31 72 ALA A N 1
ATOM 539 C CA . ALA A 1 72 ? -20.669 0.812 21.381 1.00 90.31 72 ALA A CA 1
ATOM 540 C C . ALA A 1 72 ? -21.171 1.909 22.338 1.00 90.31 72 ALA A C 1
ATOM 542 O O . ALA A 1 72 ? -22.317 2.362 22.218 1.00 90.31 72 ALA A O 1
ATOM 543 N N . SER A 1 73 ? -20.298 2.400 23.219 1.00 89.88 73 SER A N 1
ATOM 544 C CA . SER A 1 73 ? -20.595 3.482 24.161 1.00 89.88 73 SER A CA 1
ATOM 545 C C . SER A 1 73 ? -20.760 4.819 23.442 1.00 89.88 73 SER A C 1
ATOM 547 O O . SER A 1 73 ? -19.931 5.207 22.626 1.00 89.88 73 SER A O 1
ATOM 549 N N . LYS A 1 74 ? -21.846 5.549 23.733 1.00 86.00 74 LYS A N 1
ATOM 550 C CA . LYS A 1 74 ? -22.145 6.833 23.069 1.00 86.00 74 LYS A CA 1
ATOM 551 C C . LYS A 1 74 ? -21.055 7.881 23.315 1.00 86.00 74 LYS A C 1
ATOM 553 O O . LYS A 1 74 ? -20.699 8.577 22.376 1.00 86.00 74 LYS A O 1
ATOM 558 N N . GLU A 1 75 ? -20.515 7.916 24.529 1.00 82.31 75 GLU A N 1
ATOM 559 C CA . GLU A 1 75 ? -19.529 8.902 24.992 1.00 82.31 75 GLU A CA 1
ATOM 560 C C . GLU A 1 75 ? -18.137 8.703 24.372 1.00 82.31 75 GLU A C 1
ATOM 562 O O . GLU A 1 75 ? -17.458 9.662 24.033 1.00 82.31 75 GLU A O 1
ATOM 567 N N . THR A 1 76 ? -17.699 7.455 24.172 1.00 85.81 76 THR A N 1
ATOM 568 C CA . THR A 1 76 ? -16.353 7.149 23.647 1.00 85.81 76 THR A CA 1
ATOM 569 C C . THR A 1 76 ? -16.347 6.795 22.160 1.00 85.81 76 THR A C 1
ATOM 571 O O . THR A 1 76 ? -15.288 6.515 21.585 1.00 85.81 76 THR A O 1
ATOM 574 N N . ARG A 1 77 ? -17.511 6.870 21.499 1.00 86.38 77 ARG A N 1
ATOM 575 C CA . ARG A 1 77 ? -17.682 6.493 20.092 1.00 86.38 77 ARG A CA 1
ATOM 576 C C . ARG A 1 77 ? -16.782 7.272 19.145 1.00 86.38 77 ARG A C 1
ATOM 578 O O . ARG A 1 77 ? -16.229 6.673 18.225 1.00 86.38 77 ARG A O 1
ATOM 585 N N . GLY A 1 78 ? -16.631 8.580 19.361 1.00 84.50 78 GLY A N 1
ATOM 586 C CA . GLY A 1 78 ? -15.792 9.431 18.516 1.00 84.50 78 GLY A CA 1
ATOM 587 C C . GLY A 1 78 ? -14.329 8.988 18.547 1.00 84.50 78 GLY A C 1
ATOM 588 O O . GLY A 1 78 ? -13.732 8.732 17.502 1.00 84.50 78 GLY A O 1
ATOM 589 N N . ALA A 1 79 ? -13.778 8.797 19.749 1.00 84.38 79 ALA A N 1
ATOM 590 C CA . ALA A 1 79 ? -12.405 8.330 19.939 1.00 84.38 79 ALA A CA 1
ATOM 591 C C . ALA A 1 79 ? -12.189 6.913 19.377 1.00 84.38 79 ALA A C 1
ATOM 593 O O . ALA A 1 79 ? -11.220 6.676 18.652 1.00 84.38 79 ALA A O 1
ATOM 594 N N . GLY A 1 80 ? -13.120 5.988 19.642 1.00 88.50 80 GLY A N 1
ATOM 595 C CA . GLY A 1 80 ? -13.085 4.635 19.080 1.00 88.50 80 GLY A CA 1
ATOM 596 C C . GLY A 1 80 ? -13.130 4.643 17.549 1.00 88.50 80 GLY A C 1
ATOM 597 O O . GLY A 1 80 ? -12.321 3.984 16.899 1.00 88.50 80 GLY A O 1
ATOM 598 N N . GLY A 1 81 ? -14.012 5.455 16.960 1.00 90.38 81 GLY A N 1
ATOM 599 C CA . GLY A 1 81 ? -14.147 5.608 15.512 1.00 90.38 81 GLY A CA 1
ATOM 600 C C . GLY A 1 81 ? -12.884 6.147 14.840 1.00 90.38 81 GLY A C 1
ATOM 601 O O . GLY A 1 81 ? -12.445 5.593 13.829 1.00 90.38 81 GLY A O 1
ATOM 602 N N . LEU A 1 82 ? -12.248 7.165 15.429 1.00 86.69 82 LEU A N 1
ATOM 603 C CA . LEU A 1 82 ? -10.959 7.683 14.955 1.00 86.69 82 LEU A CA 1
ATOM 604 C C . LEU A 1 82 ? -9.865 6.620 15.027 1.00 86.69 82 LEU A C 1
ATOM 606 O O . LEU A 1 82 ? -9.129 6.440 14.058 1.00 86.69 82 LEU A O 1
ATOM 610 N N . GLY A 1 83 ? -9.774 5.890 16.141 1.00 88.62 83 GLY A N 1
ATOM 611 C CA . GLY A 1 83 ? -8.804 4.808 16.293 1.00 88.62 83 GLY A CA 1
ATOM 612 C C . GLY A 1 83 ? -8.955 3.746 15.201 1.00 88.62 83 GLY A C 1
ATOM 613 O O . GLY A 1 83 ? -7.969 3.352 14.577 1.00 88.62 83 GLY A O 1
ATOM 614 N N . ILE A 1 84 ? -10.192 3.327 14.913 1.00 93.44 84 ILE A N 1
ATOM 615 C CA . ILE A 1 84 ? -10.484 2.347 13.856 1.00 93.44 84 ILE A CA 1
ATOM 616 C C . ILE A 1 84 ? -10.126 2.919 12.477 1.00 93.44 84 ILE A C 1
ATOM 618 O O . ILE A 1 84 ? -9.542 2.219 11.646 1.00 93.44 84 ILE A O 1
ATOM 622 N N . PHE A 1 85 ? -10.416 4.199 12.232 1.00 91.06 85 PHE A N 1
ATOM 623 C CA . PHE A 1 85 ? -10.039 4.868 10.988 1.00 91.06 85 PHE A CA 1
ATOM 624 C C . PHE A 1 85 ? -8.516 4.906 10.798 1.00 91.06 85 PHE A C 1
ATOM 626 O O . PHE A 1 85 ? -8.031 4.570 9.715 1.00 91.06 85 PHE A O 1
ATOM 633 N N . PHE A 1 86 ? -7.745 5.230 11.840 1.00 87.56 86 PHE A N 1
ATOM 634 C CA . PHE A 1 86 ? -6.282 5.209 11.776 1.00 87.56 86 PHE A CA 1
ATOM 635 C C . PHE A 1 86 ? -5.726 3.796 11.565 1.00 87.56 86 PHE A C 1
ATOM 637 O O . PHE A 1 86 ? -4.833 3.609 10.736 1.00 87.56 86 PHE A O 1
ATOM 644 N N . ALA A 1 87 ? -6.306 2.786 12.218 1.00 92.44 87 ALA A N 1
ATOM 645 C CA . ALA A 1 87 ? -5.947 1.387 11.989 1.00 92.44 87 ALA A CA 1
ATOM 646 C C . ALA A 1 87 ? -6.148 0.961 10.519 1.00 92.44 87 ALA A C 1
ATOM 648 O O . ALA A 1 87 ? -5.368 0.165 9.996 1.00 92.44 87 ALA A O 1
ATOM 649 N N . SER A 1 88 ? -7.114 1.553 9.803 1.00 93.12 88 SER A N 1
ATOM 650 C CA . SER A 1 88 ? -7.319 1.273 8.373 1.00 93.12 88 SER A CA 1
ATOM 651 C C . SER A 1 88 ? -6.103 1.600 7.496 1.00 93.12 88 SER A C 1
ATOM 653 O O . SER A 1 88 ? -5.893 0.945 6.474 1.00 93.12 88 SER A O 1
ATOM 655 N N . TYR A 1 89 ? -5.267 2.577 7.874 1.00 89.38 89 TYR A N 1
ATOM 656 C CA . TYR A 1 89 ? -4.044 2.895 7.124 1.00 89.38 89 TYR A CA 1
ATOM 657 C C . TYR A 1 89 ? -2.981 1.814 7.282 1.00 89.38 89 TYR A C 1
ATOM 659 O O . TYR A 1 89 ? -2.302 1.486 6.312 1.00 89.38 89 TYR A O 1
ATOM 667 N N . LEU A 1 90 ? -2.874 1.225 8.473 1.00 94.88 90 LEU A N 1
ATOM 668 C CA . LEU A 1 90 ? -1.980 0.101 8.731 1.00 94.88 90 LEU A CA 1
ATOM 669 C C . LEU A 1 90 ? -2.388 -1.128 7.900 1.00 94.88 90 LEU A C 1
ATOM 671 O O . LEU A 1 90 ? -1.540 -1.733 7.237 1.00 94.88 90 LEU A O 1
ATOM 675 N N . PHE A 1 91 ? -3.683 -1.460 7.870 1.00 95.19 91 PHE A N 1
ATOM 676 C CA . PHE A 1 91 ? -4.190 -2.571 7.054 1.00 95.19 91 PHE A CA 1
ATOM 677 C C . PHE A 1 91 ? -4.027 -2.301 5.558 1.00 95.19 91 PHE A C 1
ATOM 679 O O . PHE A 1 91 ? -3.553 -3.169 4.826 1.00 95.19 91 PHE A O 1
ATOM 686 N N . GLY A 1 92 ? -4.324 -1.077 5.113 1.00 93.25 92 GLY A N 1
ATOM 687 C CA . GLY A 1 92 ? -4.152 -0.670 3.721 1.00 93.25 92 GLY A CA 1
ATOM 688 C C . GLY A 1 92 ? -2.694 -0.702 3.265 1.00 93.25 92 GLY A C 1
ATOM 689 O O . GLY A 1 92 ? -2.414 -1.183 2.170 1.00 93.25 92 GLY A O 1
ATOM 690 N N . ALA A 1 93 ? -1.755 -0.253 4.103 1.00 91.12 93 ALA A N 1
ATOM 691 C CA . ALA A 1 93 ? -0.325 -0.335 3.812 1.00 91.12 93 ALA A CA 1
ATOM 692 C C . ALA A 1 93 ? 0.127 -1.794 3.678 1.00 91.12 93 ALA A C 1
ATOM 694 O O . ALA A 1 93 ? 0.770 -2.156 2.694 1.00 91.12 93 ALA A O 1
ATOM 695 N N . THR A 1 94 ? -0.269 -2.644 4.626 1.00 95.06 94 THR A N 1
ATOM 696 C CA . THR A 1 94 ? 0.030 -4.084 4.602 1.00 95.06 94 THR A CA 1
ATOM 697 C C . THR A 1 94 ? -0.508 -4.740 3.338 1.00 95.06 94 THR A C 1
ATOM 699 O O . THR A 1 94 ? 0.235 -5.424 2.637 1.00 95.06 94 THR A O 1
ATOM 702 N N . LEU A 1 95 ? -1.766 -4.465 2.990 1.00 95.81 95 LEU A N 1
ATOM 703 C CA . LEU A 1 95 ? -2.386 -4.957 1.767 1.00 95.81 95 LEU A CA 1
ATOM 704 C C . LEU A 1 95 ? -1.641 -4.494 0.513 1.00 95.81 95 LEU A C 1
ATOM 706 O O . LEU A 1 95 ? -1.430 -5.290 -0.401 1.00 95.81 95 LEU A O 1
ATOM 710 N N . TRP A 1 96 ? -1.230 -3.229 0.462 1.00 93.19 96 TRP A N 1
ATOM 711 C CA . TRP A 1 96 ? -0.558 -2.656 -0.700 1.00 93.19 96 TRP A CA 1
ATOM 712 C C . TRP A 1 96 ? 0.833 -3.263 -0.924 1.00 93.19 96 TRP A C 1
ATOM 714 O O . TRP A 1 96 ? 1.104 -3.782 -2.010 1.00 93.19 96 TRP A O 1
ATOM 724 N N . PHE A 1 97 ? 1.686 -3.280 0.108 1.00 93.62 97 PHE A N 1
ATOM 725 C CA . PHE A 1 97 ? 3.025 -3.881 0.037 1.00 93.62 97 PHE A CA 1
ATOM 726 C C . PHE A 1 97 ? 2.960 -5.377 -0.268 1.00 93.62 97 PHE A C 1
ATOM 728 O O . PHE A 1 97 ? 3.733 -5.894 -1.077 1.00 93.62 97 PHE A O 1
ATOM 735 N N . TRP A 1 98 ? 1.994 -6.074 0.324 1.00 95.94 98 TRP A N 1
ATOM 736 C CA . TRP A 1 98 ? 1.851 -7.499 0.093 1.00 95.94 98 TRP A CA 1
ATOM 737 C C . TRP A 1 98 ? 1.330 -7.829 -1.310 1.00 95.94 98 TRP A C 1
ATOM 739 O O . TRP A 1 98 ? 1.864 -8.722 -1.966 1.00 95.94 98 TRP A O 1
ATOM 749 N N . SER A 1 99 ? 0.366 -7.059 -1.823 1.00 95.38 99 SER A N 1
ATOM 750 C CA . SER A 1 99 ? -0.115 -7.193 -3.208 1.00 95.38 99 SER A CA 1
ATOM 751 C C . SER A 1 99 ? 1.003 -6.941 -4.220 1.00 95.38 99 SER A C 1
ATOM 753 O O . SER A 1 99 ? 1.101 -7.645 -5.227 1.00 95.38 99 SER A O 1
ATOM 755 N N . MET A 1 100 ? 1.872 -5.960 -3.950 1.00 94.06 100 MET A N 1
ATOM 756 C CA . MET A 1 100 ? 3.053 -5.676 -4.771 1.00 94.06 100 MET A CA 1
ATOM 757 C C . MET A 1 100 ? 4.002 -6.868 -4.805 1.00 94.06 100 MET A C 1
ATOM 759 O O . MET A 1 100 ? 4.415 -7.289 -5.887 1.00 94.06 100 MET A O 1
ATOM 763 N N . LEU A 1 101 ? 4.303 -7.434 -3.635 1.00 95.75 101 LEU A N 1
ATOM 764 C CA . LEU A 1 101 ? 5.181 -8.590 -3.522 1.00 95.75 101 LEU A CA 1
ATOM 765 C C . LEU A 1 101 ? 4.607 -9.805 -4.262 1.00 95.75 101 LEU A C 1
ATOM 767 O O . LEU A 1 101 ? 5.312 -10.405 -5.063 1.00 95.75 101 LEU A O 1
ATOM 771 N N . ILE A 1 102 ? 3.321 -10.117 -4.074 1.00 96.50 102 ILE A N 1
ATOM 772 C CA . ILE A 1 102 ? 2.642 -11.228 -4.762 1.00 96.50 102 ILE A CA 1
ATOM 773 C C . ILE A 1 102 ? 2.648 -11.038 -6.282 1.00 96.50 102 ILE A C 1
ATOM 775 O O . ILE A 1 102 ? 3.002 -11.958 -7.021 1.00 96.50 102 ILE A O 1
ATOM 779 N N . THR A 1 103 ? 2.283 -9.844 -6.756 1.00 95.81 103 THR A N 1
ATOM 780 C CA . THR A 1 103 ? 2.261 -9.532 -8.194 1.00 95.81 103 THR A CA 1
ATOM 781 C C . THR A 1 103 ? 3.640 -9.737 -8.811 1.00 95.81 103 THR A C 1
ATOM 783 O O . THR A 1 103 ? 3.770 -10.377 -9.855 1.00 95.81 103 THR A O 1
ATOM 786 N N . TYR A 1 104 ? 4.677 -9.238 -8.134 1.00 95.31 104 TYR A N 1
ATOM 787 C CA . TYR A 1 104 ? 6.058 -9.417 -8.556 1.00 95.31 104 TYR A CA 1
ATOM 788 C C . TYR A 1 104 ? 6.476 -10.891 -8.561 1.00 95.31 104 TYR A C 1
ATOM 790 O O . TYR A 1 104 ? 7.057 -11.357 -9.538 1.00 95.31 104 TYR A O 1
ATOM 798 N N . THR A 1 105 ? 6.154 -11.642 -7.508 1.00 95.94 105 THR A N 1
ATOM 799 C CA . THR A 1 105 ? 6.531 -13.054 -7.386 1.00 95.94 105 THR A CA 1
ATOM 800 C C . THR A 1 105 ? 5.887 -13.923 -8.463 1.00 95.94 105 THR A C 1
ATOM 802 O O . THR A 1 105 ? 6.552 -14.808 -8.996 1.00 95.94 105 THR A O 1
ATOM 805 N N . PHE A 1 106 ? 4.622 -13.684 -8.821 1.00 96.25 106 PHE A N 1
ATOM 806 C CA . PHE A 1 106 ? 3.935 -14.529 -9.800 1.00 96.25 106 PHE A CA 1
ATOM 807 C C . PHE A 1 106 ? 4.111 -14.090 -11.248 1.00 96.25 106 PHE A C 1
ATOM 809 O O . PHE A 1 106 ? 4.266 -14.958 -12.111 1.00 96.25 106 PHE A O 1
ATOM 816 N N . TRP A 1 107 ? 4.035 -12.789 -11.537 1.00 95.56 107 TRP A N 1
ATOM 817 C CA . TRP A 1 107 ? 4.001 -12.260 -12.909 1.00 95.56 107 TRP A CA 1
ATOM 818 C C . TRP A 1 107 ? 5.167 -11.308 -13.229 1.00 95.56 107 TRP A C 1
ATOM 820 O O . TRP A 1 107 ? 5.296 -10.844 -14.364 1.00 95.56 107 TRP A O 1
ATOM 830 N N . GLY A 1 108 ? 6.047 -11.033 -12.263 1.00 94.06 108 GLY A N 1
ATOM 831 C CA . GLY A 1 108 ? 7.263 -10.252 -12.468 1.00 94.06 108 GLY A CA 1
ATOM 832 C C . GLY A 1 108 ? 7.033 -8.752 -12.661 1.00 94.06 108 GLY A C 1
ATOM 833 O O . GLY A 1 108 ? 5.986 -8.184 -12.342 1.00 94.06 108 GLY A O 1
ATOM 834 N N . TRP A 1 109 ? 8.062 -8.091 -13.196 1.00 91.06 109 TRP A N 1
ATOM 835 C CA . TRP A 1 109 ? 8.087 -6.642 -13.408 1.00 91.06 109 TRP A CA 1
ATOM 836 C C . TRP A 1 109 ? 6.980 -6.097 -14.323 1.00 91.06 109 TRP A C 1
ATOM 838 O O . TRP A 1 109 ? 6.392 -5.081 -13.952 1.00 91.06 109 TRP A O 1
ATOM 848 N N . PRO A 1 110 ? 6.655 -6.714 -15.480 1.00 90.56 110 PRO A N 1
ATOM 849 C CA . PRO A 1 110 ? 5.681 -6.131 -16.404 1.00 90.56 110 PRO A CA 1
ATOM 850 C C . PRO A 1 110 ? 4.296 -5.970 -15.773 1.00 90.56 110 PRO A C 1
ATOM 852 O O . PRO A 1 110 ? 3.695 -4.903 -15.861 1.00 90.56 110 PRO A O 1
ATOM 855 N N . ALA A 1 111 ? 3.819 -6.996 -15.067 1.00 91.81 111 ALA A N 1
ATOM 856 C CA . ALA A 1 111 ? 2.535 -6.955 -14.377 1.00 91.81 111 ALA A CA 1
ATOM 857 C C . ALA A 1 111 ? 2.508 -5.927 -13.246 1.00 91.81 111 ALA A C 1
ATOM 859 O O . ALA A 1 111 ? 1.522 -5.210 -13.086 1.00 91.81 111 ALA A O 1
ATOM 860 N N . LEU A 1 112 ? 3.602 -5.817 -12.488 1.00 90.38 112 LEU A N 1
ATOM 861 C CA . LEU A 1 112 ? 3.698 -4.832 -11.419 1.00 90.38 112 LEU A CA 1
ATOM 862 C C . LEU A 1 112 ? 3.663 -3.396 -11.964 1.00 90.38 112 LEU A C 1
ATOM 864 O O . LEU A 1 112 ? 2.960 -2.549 -11.413 1.00 90.38 112 LEU A O 1
ATOM 868 N N . ILE A 1 113 ? 4.372 -3.133 -13.067 1.00 89.00 113 ILE A N 1
ATOM 869 C CA . ILE A 1 113 ? 4.351 -1.832 -13.752 1.00 89.00 113 ILE A CA 1
ATOM 870 C C . ILE A 1 113 ? 2.930 -1.510 -14.215 1.00 89.00 113 ILE A C 1
ATOM 872 O O . ILE A 1 113 ? 2.435 -0.422 -13.938 1.00 89.00 113 ILE A O 1
ATOM 876 N N . ILE A 1 114 ? 2.250 -2.463 -14.858 1.00 88.19 114 ILE A N 1
ATOM 877 C CA . ILE A 1 114 ? 0.861 -2.291 -15.303 1.00 88.19 114 ILE A CA 1
ATOM 878 C C . ILE A 1 114 ? -0.054 -1.975 -14.109 1.00 88.19 114 ILE A C 1
ATOM 880 O O . ILE A 1 114 ? -0.836 -1.028 -14.169 1.00 88.19 114 ILE A O 1
ATOM 884 N N . GLY A 1 115 ? 0.082 -2.704 -12.999 1.00 86.12 115 GLY A N 1
ATOM 885 C CA . GLY A 1 115 ? -0.732 -2.498 -11.795 1.00 86.12 115 GLY A CA 1
ATOM 886 C C . GLY A 1 115 ? -0.537 -1.130 -11.154 1.00 86.12 115 GLY A C 1
ATOM 887 O O . GLY A 1 115 ? -1.500 -0.511 -10.697 1.00 86.12 115 GLY A O 1
ATOM 888 N N . LEU A 1 116 ? 0.696 -0.627 -11.160 1.00 85.38 116 LEU A N 1
ATOM 889 C CA . LEU A 1 116 ? 1.011 0.697 -10.632 1.00 85.38 116 LEU A CA 1
ATOM 890 C C . LEU A 1 116 ? 0.566 1.818 -11.573 1.00 85.38 116 LEU A C 1
ATOM 892 O O . LEU A 1 116 ? 0.028 2.814 -11.097 1.00 85.38 116 LEU A O 1
ATOM 896 N N . VAL A 1 117 ? 0.724 1.652 -12.889 1.00 80.81 117 VAL A N 1
ATOM 897 C CA . VAL A 1 117 ? 0.376 2.680 -13.884 1.00 80.81 117 VAL A CA 1
ATOM 898 C C . VAL A 1 117 ? -1.133 2.829 -14.060 1.00 80.81 117 VAL A C 1
ATOM 900 O O . VAL A 1 117 ? -1.614 3.953 -14.169 1.00 80.81 117 VAL A O 1
ATOM 903 N N . ILE A 1 118 ? -1.893 1.729 -14.080 1.00 72.50 118 ILE A N 1
ATOM 904 C CA . ILE A 1 118 ? -3.330 1.795 -14.383 1.00 72.50 118 ILE A CA 1
ATOM 905 C C . ILE A 1 118 ? -4.110 2.497 -13.266 1.00 72.50 118 ILE A C 1
ATOM 907 O O . ILE A 1 118 ? -5.051 3.220 -13.575 1.00 72.50 118 ILE A O 1
ATOM 911 N N . MET A 1 119 ? -3.730 2.337 -11.989 1.00 61.28 119 MET A N 1
ATOM 912 C CA . MET A 1 119 ? -4.465 2.979 -10.887 1.00 61.28 119 MET A CA 1
ATOM 913 C C . MET A 1 119 ? -3.668 3.268 -9.607 1.00 61.28 119 MET A C 1
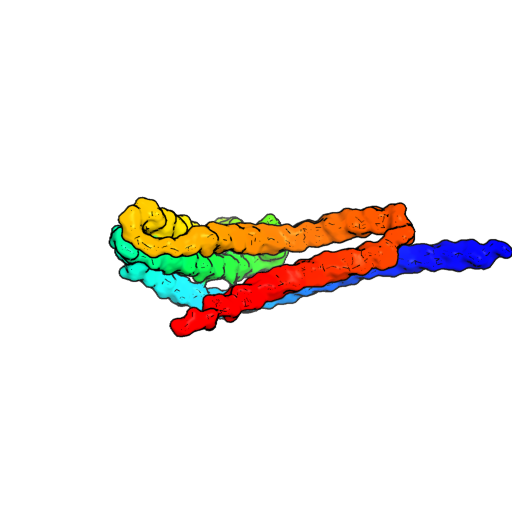ATOM 915 O O . MET A 1 119 ? -4.272 3.743 -8.655 1.00 61.28 119 MET A O 1
ATOM 919 N N . GLY A 1 120 ? -2.376 2.947 -9.489 1.00 66.38 120 GLY A N 1
ATOM 920 C CA . GLY A 1 120 ? -1.633 2.995 -8.213 1.00 66.38 120 GLY A CA 1
ATOM 921 C C . GLY A 1 120 ? -2.125 1.986 -7.146 1.00 66.38 120 GLY A C 1
ATOM 922 O O . GLY A 1 120 ? -1.311 1.310 -6.520 1.00 66.38 120 GLY A O 1
ATOM 923 N N . VAL A 1 121 ? -3.453 1.824 -6.978 1.00 66.00 121 VAL A N 1
ATOM 924 C CA . VAL A 1 121 ? -4.161 0.758 -6.239 1.00 66.00 121 VAL A CA 1
ATOM 925 C C . VAL A 1 121 ? -4.313 -0.474 -7.121 1.00 66.00 121 VAL A C 1
ATOM 927 O O . VAL A 1 121 ? -4.644 -1.542 -6.620 1.00 66.00 121 VAL A O 1
ATOM 930 N N . GLY A 1 122 ? -4.091 -0.341 -8.435 1.00 78.19 122 GLY A N 1
ATOM 931 C CA . GLY A 1 122 ? -4.294 -1.408 -9.419 1.00 78.19 122 GLY A CA 1
ATOM 932 C C . GLY A 1 122 ? -3.452 -2.658 -9.152 1.00 78.19 122 GLY A C 1
ATOM 933 O O . GLY A 1 122 ? -3.779 -3.737 -9.638 1.00 78.19 122 GLY A O 1
ATOM 934 N N . VAL A 1 123 ? -2.427 -2.543 -8.308 1.00 90.00 123 VAL A N 1
ATOM 935 C CA . VAL A 1 123 ? -1.634 -3.670 -7.814 1.00 90.00 123 VAL A CA 1
ATOM 936 C C . VAL A 1 123 ? -2.494 -4.711 -7.089 1.00 90.00 123 VAL A C 1
ATOM 938 O O . VAL A 1 123 ? -2.246 -5.901 -7.249 1.00 90.00 123 VAL A O 1
ATOM 941 N N . LEU A 1 124 ? -3.527 -4.303 -6.341 1.00 94.06 124 LEU A N 1
ATOM 942 C CA . LEU A 1 124 ? -4.413 -5.244 -5.646 1.00 94.06 124 LEU A CA 1
ATOM 943 C C . LEU A 1 124 ? -5.242 -6.101 -6.626 1.00 94.06 124 LEU A C 1
ATOM 945 O O . LEU A 1 124 ? -5.168 -7.326 -6.524 1.00 94.06 124 LEU A O 1
ATOM 949 N N . PRO A 1 125 ? -5.990 -5.524 -7.593 1.00 93.56 125 PRO A N 1
ATOM 950 C CA . PRO A 1 125 ? -6.674 -6.307 -8.621 1.00 93.56 125 PRO A CA 1
ATOM 951 C C . PRO A 1 125 ? -5.753 -7.266 -9.378 1.00 93.56 125 PRO A C 1
ATOM 953 O O . PRO A 1 125 ? -6.142 -8.404 -9.632 1.00 93.56 125 PRO A O 1
ATOM 956 N N . ILE A 1 126 ? -4.524 -6.844 -9.702 1.00 95.06 126 ILE A N 1
ATOM 957 C CA . ILE A 1 126 ? -3.560 -7.723 -10.375 1.00 95.06 126 ILE A CA 1
ATOM 958 C C . ILE A 1 126 ? -3.086 -8.843 -9.447 1.00 95.06 126 ILE A C 1
ATOM 960 O O . ILE A 1 126 ? -3.008 -9.981 -9.894 1.00 95.06 126 ILE A O 1
ATOM 964 N N . ALA A 1 127 ? -2.832 -8.577 -8.164 1.00 96.00 127 ALA A N 1
ATOM 965 C CA . ALA A 1 127 ? -2.463 -9.616 -7.202 1.00 96.00 127 ALA A CA 1
ATOM 966 C C . ALA A 1 127 ? -3.582 -10.654 -7.010 1.00 96.00 127 ALA A C 1
ATOM 968 O O . ALA A 1 127 ? -3.313 -11.858 -6.978 1.00 96.00 127 ALA A O 1
ATOM 969 N N . LEU A 1 128 ? -4.840 -10.206 -6.931 1.00 96.62 128 LEU A N 1
ATOM 970 C CA . LEU A 1 128 ? -6.017 -11.081 -6.872 1.00 96.62 128 LEU A CA 1
ATOM 971 C C . LEU A 1 128 ? -6.147 -11.922 -8.146 1.00 96.62 128 LEU A C 1
ATOM 973 O O . LEU A 1 128 ? -6.361 -13.129 -8.077 1.00 96.62 128 LEU A O 1
ATOM 977 N N . LEU A 1 129 ? -5.955 -11.316 -9.317 1.00 96.50 129 LEU A N 1
ATOM 978 C CA . LEU A 1 129 ? -5.989 -12.044 -10.581 1.00 96.50 129 LEU A CA 1
ATOM 979 C C . LEU A 1 129 ? -4.831 -13.051 -10.691 1.00 96.50 129 LEU A C 1
ATOM 981 O O . LEU A 1 129 ? -5.037 -14.190 -11.103 1.00 96.50 129 LEU A O 1
ATOM 985 N N . ALA A 1 130 ? -3.625 -12.660 -10.278 1.00 96.44 130 ALA A N 1
ATOM 986 C CA . ALA A 1 130 ? -2.441 -13.508 -10.302 1.00 96.44 130 ALA A CA 1
ATOM 987 C C . ALA A 1 130 ? -2.591 -14.721 -9.377 1.00 96.44 130 ALA A C 1
ATOM 989 O O . ALA A 1 130 ? -2.311 -15.840 -9.801 1.00 96.44 130 ALA A O 1
ATOM 990 N N . THR A 1 131 ? -3.072 -14.518 -8.146 1.00 97.69 131 THR A N 1
ATOM 991 C CA . THR A 1 131 ? -3.335 -15.605 -7.184 1.00 97.69 131 THR A CA 1
ATOM 992 C C . THR A 1 131 ? -4.439 -16.542 -7.667 1.00 97.69 131 THR A C 1
ATOM 994 O O . THR A 1 131 ? -4.257 -17.755 -7.611 1.00 97.69 131 THR A O 1
ATOM 997 N N . ALA A 1 132 ? -5.532 -16.010 -8.222 1.00 97.69 132 ALA A N 1
ATOM 998 C CA . ALA A 1 132 ? -6.614 -16.822 -8.778 1.00 97.69 132 ALA A CA 1
ATOM 999 C C . ALA A 1 132 ? -6.147 -17.684 -9.965 1.00 97.69 132 ALA A C 1
ATOM 1001 O O . ALA A 1 132 ? -6.398 -18.887 -9.991 1.00 97.69 132 ALA A O 1
ATOM 1002 N N . ILE A 1 133 ? -5.412 -17.102 -10.923 1.00 97.81 133 ILE A N 1
ATOM 1003 C CA . ILE A 1 133 ? -4.911 -17.828 -12.105 1.00 97.81 133 ILE A CA 1
ATOM 1004 C C . ILE A 1 133 ? -3.844 -18.863 -11.725 1.00 97.81 133 ILE A C 1
ATOM 1006 O O . ILE A 1 133 ? -3.769 -19.923 -12.341 1.00 97.81 133 ILE A O 1
ATOM 1010 N N . LYS A 1 134 ? -3.023 -18.585 -10.705 1.00 96.81 134 LYS A N 1
ATOM 1011 C CA . LYS A 1 134 ? -2.026 -19.537 -10.191 1.00 96.81 134 LYS A CA 1
ATOM 1012 C C . LYS A 1 134 ? -2.629 -20.639 -9.309 1.00 96.81 134 LYS A C 1
ATOM 1014 O O . LYS A 1 134 ? -1.897 -21.546 -8.935 1.00 96.81 134 LYS A O 1
ATOM 1019 N N . GLY A 1 135 ? -3.931 -20.591 -9.007 1.00 97.12 135 GLY A N 1
ATOM 1020 C CA . GLY A 1 135 ? -4.609 -21.574 -8.153 1.00 97.12 135 GLY A CA 1
ATOM 1021 C C . GLY A 1 135 ? -4.319 -21.410 -6.656 1.00 97.12 135 GLY A C 1
ATOM 1022 O O . GLY A 1 135 ? -4.641 -22.290 -5.862 1.00 97.12 135 GLY A O 1
ATOM 1023 N N . GLU A 1 136 ? -3.741 -20.278 -6.254 1.00 97.38 136 GLU A N 1
ATOM 1024 C CA . GLU A 1 136 ? -3.332 -19.972 -4.881 1.00 97.38 136 GLU A CA 1
ATOM 1025 C C . GLU A 1 136 ? -4.506 -19.392 -4.077 1.00 97.38 136 GLU A C 1
ATOM 1027 O O . GLU A 1 136 ? -4.486 -18.246 -3.617 1.00 97.38 136 GLU A O 1
ATOM 1032 N N . TRP A 1 137 ? -5.568 -20.188 -3.914 1.00 96.75 137 TRP A N 1
ATOM 1033 C CA . TRP A 1 137 ? -6.824 -19.765 -3.276 1.00 96.75 137 TRP A CA 1
ATOM 1034 C C . TRP A 1 137 ? -6.656 -19.310 -1.823 1.00 96.75 137 TRP A C 1
ATOM 1036 O O . TRP A 1 137 ? -7.393 -18.439 -1.362 1.00 96.75 137 TRP A O 1
ATOM 1046 N N . GLY A 1 138 ? -5.661 -19.851 -1.113 1.00 97.19 138 GLY A N 1
ATOM 1047 C CA . GLY A 1 138 ? -5.310 -19.400 0.233 1.00 97.19 138 GLY A CA 1
ATOM 1048 C C . GLY A 1 138 ? -4.833 -17.946 0.244 1.00 97.19 138 GLY A C 1
ATOM 1049 O O . GLY A 1 138 ? -5.364 -17.128 0.995 1.00 97.19 138 GLY A O 1
ATOM 1050 N N . LEU A 1 139 ? -3.885 -17.600 -0.634 1.00 96.94 139 LEU A N 1
ATOM 1051 C CA . LEU A 1 139 ? -3.392 -16.225 -0.777 1.00 96.94 139 LEU A CA 1
ATOM 1052 C C . LEU A 1 139 ? -4.482 -15.288 -1.305 1.00 96.94 139 LEU A C 1
ATOM 1054 O O . LEU A 1 139 ? -4.620 -14.171 -0.809 1.00 96.94 139 LEU A O 1
ATOM 1058 N N . PHE A 1 140 ? -5.291 -15.755 -2.259 1.00 97.56 140 PHE A N 1
ATOM 1059 C CA . PHE A 1 140 ? -6.439 -15.008 -2.773 1.00 97.56 140 PHE A CA 1
ATOM 1060 C C . PHE A 1 140 ? -7.418 -14.634 -1.650 1.00 97.56 140 PHE A C 1
ATOM 1062 O O . PHE A 1 140 ? -7.771 -13.465 -1.487 1.00 97.56 140 PHE A O 1
ATOM 1069 N N . GLY A 1 141 ? -7.823 -15.614 -0.836 1.00 97.00 141 GLY A N 1
ATOM 1070 C CA . GLY A 1 141 ? -8.747 -15.403 0.277 1.00 97.00 141 GLY A CA 1
ATOM 1071 C C . GLY A 1 141 ? -8.180 -14.467 1.342 1.00 97.00 141 GLY A C 1
ATOM 1072 O O . GLY A 1 141 ? -8.895 -13.606 1.848 1.00 97.00 141 GLY A O 1
ATOM 1073 N N . GLN A 1 142 ? -6.885 -14.571 1.645 1.00 96.44 142 GLN A N 1
ATOM 1074 C CA . GLN A 1 142 ? -6.230 -13.676 2.599 1.00 96.44 142 GLN A CA 1
ATOM 1075 C C . GLN A 1 142 ? -6.129 -12.230 2.080 1.00 96.44 142 GLN A C 1
ATOM 1077 O O . GLN A 1 142 ? -6.389 -11.300 2.845 1.00 96.44 142 GLN A O 1
ATOM 1082 N N . LEU A 1 143 ? -5.806 -12.025 0.794 1.00 96.62 143 LEU A N 1
ATOM 1083 C CA . LEU A 1 143 ? -5.830 -10.701 0.153 1.00 96.62 143 LEU A CA 1
ATOM 1084 C C . LEU A 1 143 ? -7.230 -10.084 0.204 1.00 96.62 143 LEU A C 1
ATOM 1086 O O . LEU A 1 143 ? -7.384 -8.905 0.530 1.00 96.62 143 LEU A O 1
ATOM 1090 N N . LEU A 1 144 ? -8.259 -10.886 -0.075 1.00 97.12 144 LEU A N 1
ATOM 1091 C CA . LEU A 1 144 ? -9.644 -10.439 -0.003 1.00 97.12 144 LEU A CA 1
ATOM 1092 C C . LEU A 1 144 ? -10.053 -10.097 1.436 1.00 97.12 144 LEU A C 1
ATOM 1094 O O . LEU A 1 144 ? -10.684 -9.068 1.666 1.00 97.12 144 LEU A O 1
ATOM 1098 N N . LEU A 1 145 ? -9.650 -10.912 2.414 1.00 96.56 145 LEU A N 1
ATOM 1099 C CA . LEU A 1 145 ? -9.936 -10.681 3.828 1.00 96.56 145 LEU A CA 1
ATOM 1100 C C . LEU A 1 145 ? -9.345 -9.353 4.308 1.00 96.56 145 LEU A C 1
ATOM 1102 O O . LEU A 1 145 ? -10.069 -8.525 4.858 1.00 96.56 145 LEU A O 1
ATOM 1106 N N . ILE A 1 146 ? -8.050 -9.112 4.081 1.00 96.00 146 ILE A N 1
ATOM 1107 C CA . ILE A 1 146 ? -7.415 -7.861 4.518 1.00 96.00 146 ILE A CA 1
ATOM 1108 C C . ILE A 1 146 ? -7.955 -6.647 3.744 1.00 96.00 146 ILE A C 1
ATOM 1110 O O . ILE A 1 146 ? -8.047 -5.554 4.305 1.00 96.00 146 ILE A O 1
ATOM 1114 N N . PHE A 1 147 ? -8.382 -6.825 2.490 1.00 95.94 147 PHE A N 1
ATOM 1115 C CA . PHE A 1 147 ? -9.099 -5.794 1.740 1.00 95.94 147 PHE A CA 1
ATOM 1116 C C . PHE A 1 147 ? -10.430 -5.433 2.402 1.00 95.94 147 PHE A C 1
ATOM 1118 O O . PHE A 1 147 ? -10.673 -4.255 2.678 1.00 95.94 147 PHE A O 1
ATOM 1125 N N . VAL A 1 148 ? -11.250 -6.430 2.742 1.00 96.19 148 VAL A N 1
ATOM 1126 C CA . VAL A 1 148 ? -12.516 -6.225 3.461 1.00 96.19 148 VAL A CA 1
ATOM 1127 C C . VAL A 1 148 ? -12.273 -5.571 4.818 1.00 96.19 148 VAL A C 1
ATOM 1129 O O . VAL A 1 148 ? -12.968 -4.619 5.156 1.00 96.19 148 VAL A O 1
ATOM 1132 N N . VAL A 1 149 ? -11.258 -6.001 5.571 1.00 96.12 149 VAL A N 1
ATOM 1133 C CA . VAL A 1 149 ? -10.877 -5.374 6.848 1.00 96.12 149 VAL A CA 1
ATOM 1134 C C . VAL A 1 149 ? -10.477 -3.911 6.647 1.00 96.12 149 VAL A C 1
ATOM 1136 O O . VAL A 1 149 ? -10.910 -3.044 7.404 1.00 96.12 149 VAL A O 1
ATOM 1139 N N . THR A 1 150 ? -9.699 -3.601 5.611 1.00 95.75 150 THR A N 1
ATOM 1140 C CA . THR A 1 150 ? -9.259 -2.229 5.313 1.00 95.75 150 THR A CA 1
ATOM 1141 C C . THR A 1 150 ? -10.447 -1.318 5.014 1.00 95.75 150 THR A C 1
ATOM 1143 O O . THR A 1 150 ? -10.571 -0.243 5.601 1.00 95.75 150 THR A O 1
ATOM 1146 N N . ILE A 1 151 ? -11.347 -1.741 4.124 1.00 93.06 151 ILE A N 1
ATOM 1147 C CA . ILE A 1 151 ? -12.529 -0.948 3.764 1.00 93.06 151 ILE A CA 1
ATOM 1148 C C . ILE A 1 151 ? -13.526 -0.893 4.925 1.00 93.06 151 ILE A C 1
ATOM 1150 O O . ILE A 1 151 ? -14.064 0.173 5.216 1.00 93.06 151 ILE A O 1
ATOM 1154 N N . GLY A 1 152 ? -13.724 -2.007 5.629 1.00 94.50 152 GLY A N 1
ATOM 1155 C CA . GLY A 1 152 ? -14.629 -2.118 6.769 1.00 94.50 152 GLY A CA 1
ATOM 1156 C C . GLY A 1 152 ? -14.210 -1.227 7.934 1.00 94.50 152 GLY A C 1
ATOM 1157 O O . GLY A 1 152 ? -15.035 -0.493 8.466 1.00 94.50 152 GLY A O 1
ATOM 1158 N N . THR A 1 153 ? -12.924 -1.211 8.288 1.00 95.06 153 THR A N 1
ATOM 1159 C CA . THR A 1 153 ? -12.405 -0.305 9.326 1.00 95.06 153 THR A CA 1
ATOM 1160 C C . THR A 1 153 ? -12.451 1.152 8.885 1.00 95.06 153 THR A C 1
ATOM 1162 O O . THR A 1 153 ? -12.862 2.014 9.656 1.00 95.06 153 THR A O 1
ATOM 1165 N N . ARG A 1 154 ? -12.129 1.453 7.624 1.00 92.50 154 ARG A N 1
ATOM 1166 C CA . ARG A 1 154 ? -12.230 2.824 7.115 1.00 92.50 154 ARG A CA 1
ATOM 1167 C C . ARG A 1 154 ? -13.665 3.347 7.160 1.00 92.50 154 ARG A C 1
ATOM 1169 O O . ARG A 1 154 ? -13.907 4.406 7.731 1.00 92.50 154 ARG A O 1
ATOM 1176 N N . GLY A 1 155 ? -14.610 2.595 6.597 1.00 90.12 155 GLY A N 1
ATOM 1177 C CA . GLY A 1 155 ? -16.029 2.947 6.588 1.00 90.12 155 GLY A CA 1
ATOM 1178 C C . GLY A 1 155 ? -16.618 2.985 7.996 1.00 90.12 155 GLY A C 1
ATOM 1179 O O . GLY A 1 155 ? -17.179 4.002 8.401 1.00 90.12 155 GLY A O 1
ATOM 1180 N N . GLY A 1 156 ? -16.416 1.922 8.776 1.00 90.69 156 GLY A N 1
ATOM 1181 C CA . GLY A 1 156 ? -16.915 1.802 10.147 1.00 90.69 156 GLY A CA 1
ATOM 1182 C C . GLY A 1 156 ? -16.368 2.877 11.085 1.00 90.69 156 GLY A C 1
ATOM 1183 O O . GLY A 1 156 ? -17.129 3.450 11.861 1.00 90.69 156 GLY A O 1
ATOM 1184 N N . GLY A 1 157 ? -15.082 3.219 10.963 1.00 91.81 157 GLY A N 1
ATOM 1185 C CA . GLY A 1 157 ? -14.465 4.309 11.717 1.00 91.81 157 GLY A CA 1
ATOM 1186 C C . GLY A 1 157 ? -15.094 5.661 11.384 1.00 91.81 157 GLY A C 1
ATOM 1187 O O . GLY A 1 157 ? -15.519 6.382 12.285 1.00 91.81 157 GLY A O 1
ATOM 1188 N N . THR A 1 158 ? -15.252 5.981 10.093 1.00 88.50 158 THR A N 1
ATOM 1189 C CA . THR A 1 158 ? -15.903 7.241 9.688 1.00 88.50 158 THR A CA 1
ATOM 1190 C C . THR A 1 158 ? -17.359 7.320 10.120 1.00 88.50 158 THR A C 1
ATOM 1192 O O . THR A 1 158 ? -17.790 8.365 10.600 1.00 88.50 158 THR A O 1
ATOM 1195 N N . TRP A 1 159 ? -18.106 6.224 10.007 1.00 91.31 159 TRP A N 1
ATOM 1196 C CA . TRP A 1 159 ? -19.491 6.154 10.459 1.00 91.31 159 TRP A CA 1
ATOM 1197 C C . TRP A 1 159 ? -19.610 6.395 11.968 1.00 91.31 159 TRP A C 1
ATOM 1199 O O . TRP A 1 159 ? -20.455 7.176 12.402 1.00 91.31 159 TRP A O 1
ATOM 1209 N N . ALA A 1 160 ? -18.735 5.775 12.766 1.00 89.62 160 ALA A N 1
ATOM 1210 C CA . ALA A 1 160 ? -18.726 5.949 14.214 1.00 89.62 160 ALA A CA 1
ATOM 1211 C C . ALA A 1 160 ? -18.470 7.412 14.610 1.00 89.62 160 ALA A C 1
ATOM 1213 O O . ALA A 1 160 ? -19.156 7.927 15.492 1.00 89.62 160 ALA A O 1
ATOM 1214 N N . VAL A 1 161 ? -17.546 8.091 13.922 1.00 87.00 161 VAL A N 1
ATOM 1215 C CA . VAL A 1 161 ? -17.252 9.512 14.163 1.00 87.00 161 VAL A CA 1
ATOM 1216 C C . VAL A 1 161 ? -18.448 10.402 13.817 1.00 87.00 161 VAL A C 1
ATOM 1218 O O . VAL A 1 161 ? -18.859 11.197 14.654 1.00 87.00 161 VAL A O 1
ATOM 1221 N N . HIS A 1 162 ? -19.077 10.224 12.651 1.00 82.56 162 HIS A N 1
ATOM 1222 C CA . HIS A 1 162 ? -20.242 11.038 12.265 1.00 82.56 162 HIS A CA 1
ATOM 1223 C C . HIS A 1 162 ? -21.418 10.856 13.230 1.00 82.56 162 HIS A C 1
ATOM 1225 O O . HIS A 1 162 ? -22.058 11.822 13.629 1.00 82.56 162 HIS A O 1
ATOM 1231 N N . LYS A 1 163 ? -21.660 9.621 13.684 1.00 83.25 163 LYS A N 1
ATOM 1232 C CA . LYS A 1 163 ? -22.733 9.322 14.641 1.00 83.25 163 LYS A CA 1
ATOM 1233 C C . LYS A 1 163 ? -22.498 9.925 16.033 1.00 83.25 163 LYS A C 1
ATOM 1235 O O . LYS A 1 163 ? -23.425 9.968 16.838 1.00 83.25 163 LYS A O 1
ATOM 1240 N N . HIS A 1 164 ? -21.269 10.323 16.359 1.00 76.56 164 HIS A N 1
ATOM 1241 C CA . HIS A 1 164 ? -20.975 11.055 17.590 1.00 76.56 164 HIS A CA 1
ATOM 1242 C C . HIS A 1 164 ? -21.353 12.539 17.466 1.00 76.56 164 HIS A C 1
ATOM 1244 O O . HIS A 1 164 ? -21.916 13.093 18.400 1.00 76.56 164 HIS A O 1
ATOM 1250 N N . GLU A 1 165 ? -21.114 13.167 16.311 1.00 66.56 165 GLU A N 1
ATOM 1251 C CA . GLU A 1 165 ? -21.411 14.594 16.080 1.00 66.56 165 GLU A CA 1
ATOM 1252 C C . GLU A 1 165 ? -22.914 14.925 16.100 1.00 66.56 165 GLU A C 1
ATOM 1254 O O . GLU A 1 165 ? -23.300 16.062 16.352 1.00 66.56 165 GLU A O 1
ATOM 1259 N N . GLU A 1 166 ? -23.774 13.937 15.844 1.00 68.38 166 GLU A N 1
ATOM 1260 C CA . GLU A 1 166 ? -25.234 14.081 15.920 1.00 68.38 166 GLU A CA 1
ATOM 1261 C C . GLU A 1 166 ? -25.774 14.051 17.364 1.00 68.38 166 GLU A C 1
ATOM 1263 O O . GLU A 1 166 ? -26.962 14.299 17.584 1.00 68.38 166 GLU A O 1
ATOM 1268 N N . ALA A 1 167 ? -24.937 13.736 18.361 1.00 62.00 167 ALA A N 1
ATOM 1269 C CA . ALA A 1 167 ? -25.352 13.725 19.757 1.00 62.00 167 ALA A CA 1
ATOM 1270 C C . ALA A 1 167 ? -25.441 15.167 20.306 1.00 62.00 167 ALA A C 1
ATOM 1272 O O . ALA A 1 167 ? -24.466 15.916 20.226 1.00 62.00 167 ALA A O 1
ATOM 1273 N N . PRO A 1 168 ? -26.591 15.587 20.871 1.00 49.84 168 PRO A N 1
ATOM 1274 C CA . PRO A 1 168 ? -26.751 16.930 21.413 1.00 49.84 168 PRO A CA 1
ATOM 1275 C C . PRO A 1 168 ? -25.915 17.093 22.690 1.00 49.84 168 PRO A C 1
ATOM 1277 O O . PRO A 1 168 ? -26.322 16.659 23.764 1.00 49.84 168 PRO A O 1
ATOM 1280 N N . GLY A 1 169 ? -24.754 17.735 22.544 1.00 63.94 169 GLY A N 1
ATOM 1281 C CA . GLY A 1 169 ? -23.871 18.146 23.635 1.00 63.94 169 GLY A CA 1
ATOM 1282 C C . GLY A 1 169 ? -22.690 17.207 23.874 1.00 63.94 169 GLY A C 1
ATOM 1283 O O . GLY A 1 169 ? -22.784 16.353 24.743 1.00 63.94 169 GLY A O 1
ATOM 1284 N N . ASP A 1 170 ? -21.601 17.370 23.113 1.00 58.16 170 ASP A N 1
ATOM 1285 C CA . ASP A 1 170 ? -20.211 17.527 23.597 1.00 58.16 170 ASP A CA 1
ATOM 1286 C C . ASP A 1 170 ? -19.185 17.302 22.457 1.00 58.16 170 ASP A C 1
ATOM 1288 O O . ASP A 1 170 ? -19.395 16.503 21.543 1.00 58.16 170 ASP A O 1
ATOM 1292 N N . LEU A 1 171 ? -18.068 18.029 22.553 1.00 58.47 171 LEU A N 1
ATOM 1293 C CA . LEU A 1 171 ? -16.857 18.047 21.725 1.00 58.47 171 LEU A CA 1
ATOM 1294 C C . LEU A 1 171 ? -17.060 18.400 20.244 1.00 58.47 171 LEU A C 1
ATOM 1296 O O . LEU A 1 171 ? -17.189 17.543 19.369 1.00 58.47 171 LEU A O 1
ATOM 1300 N N . ASP A 1 172 ? -16.957 19.704 19.972 1.00 57.00 172 ASP A N 1
ATOM 1301 C CA . ASP A 1 172 ? -16.861 20.312 18.641 1.00 57.00 172 ASP A CA 1
ATOM 1302 C C . ASP A 1 172 ? -15.517 19.926 17.982 1.00 57.00 172 ASP A C 1
ATOM 1304 O O . ASP A 1 172 ? -14.561 20.697 17.882 1.00 57.00 172 ASP A O 1
ATOM 1308 N N . MET A 1 173 ? -15.399 18.658 17.587 1.00 52.53 173 MET A N 1
ATOM 1309 C CA . MET A 1 173 ? -14.306 18.176 16.754 1.00 52.53 173 MET A CA 1
ATOM 1310 C C . MET A 1 173 ? -14.303 18.990 15.456 1.00 52.53 173 MET A C 1
ATOM 1312 O O . MET A 1 173 ? -15.352 19.149 14.827 1.00 52.53 173 MET A O 1
ATOM 1316 N N . PRO A 1 174 ? -13.150 19.506 14.997 1.00 55.97 174 PRO A N 1
ATOM 1317 C CA . PRO A 1 174 ? -13.117 20.302 13.786 1.00 55.97 174 PRO A CA 1
ATOM 1318 C C . PRO A 1 174 ? -13.510 19.404 12.610 1.00 55.97 174 PRO A C 1
ATOM 1320 O O . PRO A 1 174 ? -12.679 18.659 12.098 1.00 55.97 174 PRO A O 1
ATOM 1323 N N . LYS A 1 175 ? -14.761 19.516 12.142 1.00 55.12 175 LYS A N 1
ATOM 1324 C CA . LYS A 1 175 ? -15.356 18.807 10.983 1.00 55.12 175 LYS A CA 1
ATOM 1325 C C . LYS A 1 175 ? -14.446 18.774 9.753 1.00 55.12 175 LYS A C 1
ATOM 1327 O O . LYS A 1 175 ? -14.494 17.871 8.919 1.00 55.12 175 LYS A O 1
ATOM 1332 N N . LYS A 1 176 ? -13.548 19.758 9.666 1.00 54.25 176 LYS A N 1
ATOM 1333 C CA . LYS A 1 176 ? -12.483 19.826 8.674 1.00 54.25 176 LYS A CA 1
ATOM 1334 C C . LYS A 1 176 ? -11.549 18.615 8.746 1.00 54.25 176 LYS A C 1
ATOM 1336 O O . LYS A 1 176 ? -11.240 18.091 7.695 1.00 54.25 176 LYS A O 1
ATOM 1341 N N . LEU A 1 177 ? -11.124 18.098 9.897 1.00 58.56 177 LEU A N 1
ATOM 1342 C CA . LEU A 1 177 ? -10.092 17.052 9.964 1.00 58.56 177 LEU A CA 1
ATOM 1343 C C . LEU A 1 177 ? -10.523 15.721 9.313 1.00 58.56 177 LEU A C 1
ATOM 1345 O O . LEU A 1 177 ? -9.733 15.113 8.593 1.00 58.56 177 LEU A O 1
ATOM 1349 N N . VAL A 1 178 ? -11.779 15.296 9.492 1.00 56.38 178 VAL A N 1
ATOM 1350 C CA . VAL A 1 178 ? -12.307 14.034 8.932 1.00 56.38 178 VAL A CA 1
ATOM 1351 C C . VAL A 1 178 ? -12.539 14.154 7.426 1.00 56.38 178 VAL A C 1
ATOM 1353 O O . VAL A 1 178 ? -12.049 13.326 6.656 1.00 56.38 178 VAL A O 1
ATOM 1356 N N . VAL A 1 179 ? -13.206 15.227 6.987 1.00 58.28 179 VAL A N 1
ATOM 1357 C CA . VAL A 1 179 ? -13.450 15.504 5.561 1.00 58.28 179 VAL A CA 1
ATOM 1358 C C . VAL A 1 179 ? -12.137 15.766 4.826 1.00 58.28 179 VAL A C 1
ATOM 1360 O O . VAL A 1 179 ? -11.935 15.262 3.726 1.00 58.28 179 VAL A O 1
ATOM 1363 N N . THR A 1 180 ? -11.200 16.485 5.448 1.00 57.53 180 THR A N 1
ATOM 1364 C CA . THR A 1 180 ? -9.878 16.747 4.863 1.00 57.53 180 THR A CA 1
ATOM 1365 C C . THR A 1 180 ? -9.031 15.480 4.837 1.00 57.53 180 THR A C 1
ATOM 1367 O O . THR A 1 180 ? -8.294 15.309 3.884 1.00 57.53 180 THR A O 1
ATOM 1370 N N . SER A 1 181 ? -9.159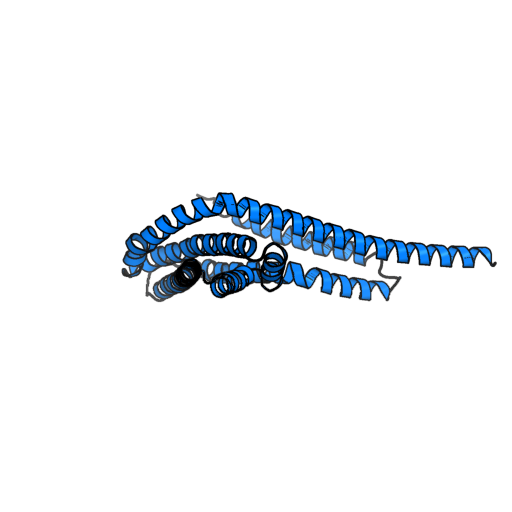 14.541 5.781 1.00 51.69 181 SER A N 1
ATOM 1371 C CA . SER A 1 181 ? -8.450 13.247 5.710 1.00 51.69 181 SER A CA 1
ATOM 1372 C C . SER A 1 181 ? -9.001 12.338 4.607 1.00 51.69 181 SER A C 1
ATOM 1374 O O . SER A 1 181 ? -8.234 11.680 3.902 1.00 51.69 181 SER A O 1
ATOM 1376 N N . TRP A 1 182 ? -10.323 12.343 4.404 1.00 51.59 182 TRP A N 1
ATOM 1377 C CA . TRP A 1 182 ? -10.977 11.662 3.281 1.00 51.59 182 TRP A CA 1
ATOM 1378 C C . TRP A 1 182 ? -10.573 12.281 1.940 1.00 51.59 182 TRP A C 1
ATOM 1380 O O . TRP A 1 182 ? -10.189 11.567 1.010 1.00 51.59 182 TRP A O 1
ATOM 1390 N N . LEU A 1 183 ? -10.583 13.617 1.863 1.00 51.56 183 LEU A N 1
ATOM 1391 C CA . LEU A 1 183 ? -10.127 14.358 0.697 1.00 51.56 183 LEU A CA 1
ATOM 1392 C C . LEU A 1 183 ? -8.642 14.119 0.458 1.00 51.56 183 LEU A C 1
ATOM 139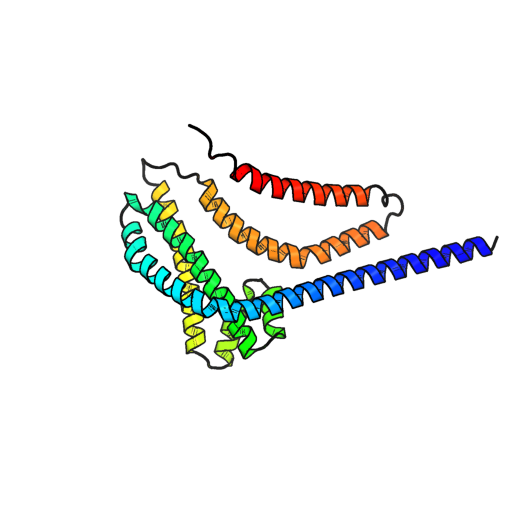4 O O . LEU A 1 183 ? -8.337 13.696 -0.633 1.00 51.56 183 LEU A O 1
ATOM 1398 N N . LEU A 1 184 ? -7.744 14.259 1.433 1.00 54.50 184 LEU A N 1
ATOM 1399 C CA . LEU A 1 184 ? -6.298 14.030 1.291 1.00 54.50 184 LEU A CA 1
ATOM 1400 C C . LEU A 1 184 ? -5.949 12.592 0.909 1.00 54.50 184 LEU A C 1
ATOM 1402 O O . LEU A 1 184 ? -4.989 12.387 0.173 1.00 54.50 184 LEU A O 1
ATOM 1406 N N . PHE A 1 185 ? -6.711 11.590 1.354 1.00 51.59 185 PHE A N 1
ATOM 1407 C CA . PHE A 1 185 ? -6.516 10.233 0.855 1.00 51.59 185 PHE A CA 1
ATOM 1408 C C . PHE A 1 185 ? -7.024 10.112 -0.583 1.00 51.59 185 PHE A C 1
ATOM 1410 O O . PHE A 1 185 ? -6.282 9.645 -1.432 1.00 51.59 185 PHE A O 1
ATOM 1417 N N . SER A 1 186 ? -8.225 10.599 -0.909 1.00 48.56 186 SER A N 1
ATOM 1418 C CA . SER A 1 186 ? -8.732 10.562 -2.290 1.00 48.56 186 SER A CA 1
ATOM 1419 C C . SER A 1 186 ? -7.908 11.421 -3.266 1.00 48.56 186 SER A C 1
ATOM 1421 O O . SER A 1 186 ? -7.673 11.000 -4.389 1.00 48.56 186 SER A O 1
ATOM 1423 N N . THR A 1 187 ? -7.396 12.577 -2.842 1.00 46.50 187 THR A N 1
ATOM 1424 C CA . THR A 1 187 ? -6.683 13.582 -3.646 1.00 46.50 187 THR A CA 1
ATOM 1425 C C . THR A 1 187 ? -5.178 13.405 -3.596 1.00 46.50 187 THR A C 1
ATOM 1427 O O . THR A 1 187 ? -4.523 13.714 -4.578 1.00 46.50 187 THR A O 1
ATOM 1430 N N . GLY A 1 188 ? -4.603 12.864 -2.522 1.00 50.50 188 GLY A N 1
ATOM 1431 C CA . GLY A 1 188 ? -3.223 12.379 -2.522 1.00 50.50 188 GLY A CA 1
ATOM 1432 C C . GLY A 1 188 ? -3.091 11.164 -3.435 1.00 50.50 188 GLY A C 1
ATOM 1433 O O . GLY A 1 188 ? -2.143 11.056 -4.205 1.00 50.50 188 GLY A O 1
ATOM 1434 N N . PHE A 1 189 ? -4.107 10.302 -3.440 1.00 45.66 189 PHE A N 1
ATOM 1435 C CA . PHE A 1 189 ? -4.152 9.111 -4.273 1.00 45.66 189 PHE A CA 1
ATOM 1436 C C . PHE A 1 189 ? -4.467 9.426 -5.753 1.00 45.66 189 PHE A C 1
ATOM 1438 O O . PHE A 1 189 ? -3.728 9.011 -6.647 1.00 45.66 189 PHE A O 1
ATOM 1445 N N . LEU A 1 190 ? -5.482 10.256 -6.032 1.00 43.25 190 LEU A N 1
ATOM 1446 C CA . LEU A 1 190 ? -5.758 10.783 -7.380 1.00 43.25 190 LEU A CA 1
ATOM 1447 C C . LEU A 1 190 ? -4.705 11.796 -7.849 1.00 43.25 190 LEU A C 1
ATOM 1449 O O . LEU A 1 190 ? -4.479 11.931 -9.045 1.00 43.25 190 LEU A O 1
ATOM 1453 N N . GLY A 1 191 ? -4.041 12.495 -6.933 1.00 46.66 191 GLY A N 1
ATOM 1454 C CA . GLY A 1 191 ? -2.987 13.466 -7.223 1.00 46.66 191 GLY A CA 1
ATOM 1455 C C . GLY A 1 191 ? -1.703 12.794 -7.684 1.00 46.66 191 GLY A C 1
ATOM 1456 O O . GLY A 1 191 ? -1.084 13.282 -8.620 1.00 46.66 191 GLY A O 1
ATOM 1457 N N . VAL A 1 192 ? -1.349 11.631 -7.128 1.00 49.47 192 VAL A N 1
ATOM 1458 C CA . VAL A 1 192 ? -0.263 10.792 -7.662 1.00 49.47 192 VAL A CA 1
ATOM 1459 C C . VAL A 1 192 ? -0.627 10.249 -9.053 1.00 49.47 192 VAL A C 1
ATOM 1461 O O . VAL A 1 192 ? 0.210 10.289 -9.955 1.00 49.47 192 VAL A O 1
ATOM 1464 N N . ILE A 1 193 ? -1.884 9.841 -9.280 1.00 47.16 193 ILE A N 1
ATOM 1465 C CA . ILE A 1 193 ? -2.378 9.428 -10.611 1.00 47.16 193 ILE A CA 1
ATOM 1466 C C . ILE A 1 193 ? -2.315 10.591 -11.617 1.00 47.16 193 ILE A C 1
ATOM 1468 O O . ILE A 1 193 ? -1.817 10.422 -12.733 1.00 47.16 193 ILE A O 1
ATOM 1472 N N . GLY A 1 194 ? -2.784 11.780 -11.234 1.00 46.53 194 GLY A N 1
ATOM 1473 C CA . GLY A 1 194 ? -2.760 12.986 -12.062 1.00 46.53 194 GLY A CA 1
ATOM 1474 C C . GLY A 1 194 ? -1.349 13.528 -12.286 1.00 46.53 194 GLY A C 1
ATOM 1475 O O . GLY A 1 194 ? -1.067 14.078 -13.346 1.00 46.53 194 GLY A O 1
ATOM 1476 N N . TYR A 1 195 ? -0.430 13.314 -11.345 1.00 50.12 195 TYR A N 1
ATOM 1477 C CA . TYR A 1 195 ? 0.978 13.666 -11.504 1.00 50.12 195 TYR A CA 1
ATOM 1478 C C . TYR A 1 195 ? 1.649 12.782 -12.561 1.00 50.12 195 TYR A C 1
ATOM 1480 O O . TYR A 1 195 ? 2.299 13.298 -13.464 1.00 50.12 195 TYR A O 1
ATOM 1488 N N . PHE A 1 196 ? 1.436 11.464 -12.529 1.00 48.53 196 PHE A N 1
ATOM 1489 C CA . PHE A 1 196 ? 2.067 10.553 -13.491 1.00 48.53 196 PHE A CA 1
ATOM 1490 C C . PHE A 1 196 ? 1.415 10.559 -14.881 1.00 48.53 196 PHE A C 1
ATOM 1492 O O . PHE A 1 196 ? 2.118 10.406 -15.879 1.00 48.53 196 PHE A O 1
ATOM 1499 N N . THR A 1 197 ? 0.100 10.777 -14.976 1.00 50.56 197 THR A N 1
ATOM 1500 C CA . THR A 1 197 ? -0.608 10.809 -16.272 1.00 50.56 197 THR A CA 1
ATOM 1501 C C . THR A 1 197 ? -0.739 12.221 -16.858 1.00 50.56 197 THR A C 1
ATOM 1503 O O . THR A 1 197 ? -0.710 12.385 -18.077 1.00 50.56 197 THR A O 1
ATOM 1506 N N . GLY A 1 198 ? -0.815 13.261 -16.021 1.00 45.62 198 GLY A N 1
ATOM 1507 C CA . GLY A 1 198 ? -1.044 14.648 -16.440 1.00 45.62 198 GLY A CA 1
ATOM 1508 C C . GLY A 1 198 ? 0.213 15.423 -16.842 1.00 45.62 198 GLY A C 1
ATOM 1509 O O . GLY A 1 198 ? 0.148 16.220 -17.777 1.00 45.62 198 GLY A O 1
ATOM 1510 N N . LEU A 1 199 ? 1.373 15.182 -16.218 1.00 50.25 199 LEU A N 1
ATOM 1511 C CA . LEU A 1 199 ? 2.631 15.861 -16.579 1.00 50.25 199 LEU A CA 1
ATOM 1512 C C . LEU A 1 199 ? 3.063 15.668 -18.043 1.00 50.25 199 LEU A C 1
ATOM 1514 O O . LEU A 1 199 ? 3.430 16.666 -18.669 1.00 50.25 199 LEU A O 1
ATOM 1518 N N . PRO A 1 200 ? 3.001 14.461 -18.639 1.00 55.59 200 PRO A N 1
ATOM 1519 C CA . PRO A 1 200 ? 3.354 14.307 -20.046 1.00 55.59 200 PRO A CA 1
ATOM 1520 C C . PRO A 1 200 ? 2.327 14.959 -20.983 1.00 55.59 200 PRO A C 1
ATOM 1522 O O . PRO A 1 200 ? 2.724 15.558 -21.978 1.00 55.59 200 PRO A O 1
ATOM 1525 N N . ILE A 1 201 ? 1.029 14.937 -20.659 1.00 54.91 201 ILE A N 1
ATOM 1526 C CA . ILE A 1 201 ? -0.034 15.510 -21.511 1.00 54.91 201 ILE A CA 1
ATOM 1527 C C . ILE A 1 201 ? -0.029 17.048 -21.457 1.00 54.91 201 ILE A C 1
ATOM 1529 O O . ILE A 1 201 ? -0.121 17.714 -22.494 1.00 54.91 201 ILE A O 1
ATOM 1533 N N . ILE A 1 202 ? 0.144 17.627 -20.265 1.00 53.44 202 ILE A N 1
ATOM 1534 C CA . ILE A 1 202 ? 0.266 19.078 -20.058 1.00 53.44 202 ILE A CA 1
ATOM 1535 C C . ILE A 1 202 ? 1.601 19.573 -20.622 1.00 53.44 202 ILE A C 1
ATOM 1537 O O . ILE A 1 202 ? 1.635 20.591 -21.310 1.00 53.44 202 ILE A O 1
ATOM 1541 N N . GLY A 1 203 ? 2.688 18.820 -20.429 1.00 52.34 203 GLY A N 1
ATOM 1542 C CA . GLY A 1 203 ? 3.988 19.101 -21.037 1.00 52.34 203 GLY A CA 1
ATOM 1543 C C . GLY A 1 203 ? 3.936 19.099 -22.567 1.00 52.34 203 GLY A C 1
ATOM 1544 O O . GLY A 1 203 ? 4.462 20.019 -23.193 1.00 52.34 203 GLY A O 1
ATOM 1545 N N . CYS A 1 204 ? 3.239 18.133 -23.177 1.00 49.06 204 CYS A N 1
ATOM 1546 C CA . CYS A 1 204 ? 3.041 18.073 -24.628 1.00 49.06 204 CYS A CA 1
ATOM 1547 C C . CYS A 1 204 ? 2.171 19.239 -25.130 1.00 49.06 204 CYS A C 1
ATOM 1549 O O . CYS A 1 204 ? 2.520 19.895 -26.108 1.00 49.06 204 CYS A O 1
ATOM 1551 N N . SER A 1 205 ? 1.096 19.578 -24.413 1.00 51.16 205 SER A N 1
ATOM 1552 C CA . SER A 1 205 ? 0.206 20.699 -24.758 1.00 51.16 205 SER A CA 1
ATOM 1553 C C . SER A 1 205 ? 0.903 22.060 -24.647 1.00 51.16 205 SER A C 1
ATOM 1555 O O . SER A 1 205 ? 0.758 22.908 -25.529 1.00 51.16 205 SER A O 1
ATOM 1557 N N . ILE A 1 206 ? 1.727 22.263 -23.614 1.00 52.06 206 ILE A N 1
ATOM 1558 C CA . ILE A 1 206 ? 2.526 23.483 -23.431 1.00 52.06 206 ILE A CA 1
ATOM 1559 C C . ILE A 1 206 ? 3.653 23.551 -24.467 1.00 52.06 206 ILE A C 1
ATOM 1561 O O . ILE A 1 206 ? 3.884 24.622 -25.025 1.00 52.06 206 ILE A O 1
ATOM 1565 N N . ALA A 1 207 ? 4.318 22.435 -24.786 1.00 51.94 207 ALA A N 1
ATOM 1566 C CA . ALA A 1 207 ? 5.338 22.376 -25.836 1.00 51.94 207 ALA A CA 1
ATOM 1567 C C . ALA A 1 207 ? 4.755 22.682 -27.229 1.00 51.94 207 ALA A C 1
ATOM 1569 O O . ALA A 1 207 ? 5.361 23.426 -28.006 1.00 51.94 207 ALA A O 1
ATOM 1570 N N . LEU A 1 208 ? 3.549 22.187 -27.522 1.00 55.91 208 LEU A N 1
ATOM 1571 C CA . LEU A 1 208 ? 2.811 22.490 -28.751 1.00 55.91 208 LEU A CA 1
ATOM 1572 C C . LEU A 1 208 ? 2.362 23.960 -28.806 1.00 55.91 208 LEU A C 1
ATOM 1574 O O . LEU A 1 208 ? 2.489 24.601 -29.852 1.00 55.91 208 LEU A O 1
ATOM 1578 N N . LEU A 1 209 ? 1.927 24.535 -27.681 1.00 50.66 209 LEU A N 1
ATOM 1579 C CA . LEU A 1 209 ? 1.615 25.967 -27.575 1.00 50.66 209 LEU A CA 1
ATOM 1580 C C . LEU A 1 209 ? 2.869 26.849 -27.732 1.00 50.66 209 LEU A C 1
ATOM 1582 O O . LEU A 1 209 ? 2.822 27.877 -28.411 1.00 50.66 209 LEU A O 1
ATOM 1586 N N . PHE A 1 210 ? 4.017 26.430 -27.190 1.00 47.84 210 PHE A N 1
ATOM 1587 C CA . PHE A 1 210 ? 5.294 27.148 -27.304 1.00 47.84 210 PHE A CA 1
ATOM 1588 C C . PHE A 1 210 ? 5.933 27.061 -28.696 1.00 47.84 210 PHE A C 1
ATOM 1590 O O . PHE A 1 210 ? 6.608 28.003 -29.123 1.00 47.84 210 PHE A O 1
ATOM 1597 N N . SER A 1 211 ? 5.711 25.963 -29.425 1.00 53.97 211 SER A N 1
ATOM 1598 C CA . SER A 1 211 ? 6.131 25.793 -30.825 1.00 53.97 211 SER A CA 1
ATOM 1599 C C . SER A 1 211 ? 5.510 26.857 -31.742 1.00 53.97 211 SER A C 1
ATOM 1601 O O . SER A 1 211 ? 6.148 27.337 -32.684 1.00 53.97 211 SER A O 1
ATOM 1603 N N . ARG A 1 212 ? 4.290 27.307 -31.421 1.00 51.91 212 ARG A N 1
ATOM 1604 C CA . ARG A 1 212 ? 3.493 28.176 -32.296 1.00 51.91 212 ARG A CA 1
ATOM 1605 C C . ARG A 1 212 ? 3.846 29.669 -32.217 1.00 51.91 212 ARG A C 1
ATOM 1607 O O . ARG A 1 212 ? 3.617 30.378 -33.192 1.00 51.91 212 ARG A O 1
ATOM 1614 N N . HIS A 1 213 ? 4.457 30.169 -31.132 1.00 47.62 213 HIS A N 1
ATOM 1615 C CA . HIS A 1 213 ? 4.734 31.611 -30.965 1.00 47.62 213 HIS A CA 1
ATOM 1616 C C . HIS A 1 213 ? 6.163 31.936 -30.485 1.00 47.62 213 HIS A C 1
ATOM 1618 O O . HIS A 1 213 ? 6.479 31.943 -29.297 1.00 47.62 213 HIS A O 1
ATOM 1624 N N . ARG A 1 214 ? 7.036 32.342 -31.423 1.00 51.88 214 ARG A N 1
ATOM 1625 C CA . ARG A 1 214 ? 8.447 32.714 -31.160 1.00 51.88 214 ARG A CA 1
ATOM 1626 C C . ARG A 1 214 ? 8.654 33.930 -30.236 1.00 51.88 214 ARG A C 1
ATOM 1628 O O . ARG A 1 214 ? 9.744 34.073 -29.689 1.00 51.88 214 ARG A O 1
ATOM 1635 N N . LYS A 1 215 ? 7.649 34.795 -30.048 1.00 48.06 215 LYS A N 1
ATOM 1636 C CA . LYS A 1 215 ? 7.788 36.087 -29.339 1.00 48.06 215 LYS A CA 1
ATOM 1637 C C . LYS A 1 215 ? 7.612 36.001 -27.810 1.00 48.06 215 LYS A C 1
ATOM 1639 O O . LYS A 1 215 ? 8.032 36.912 -27.112 1.00 48.06 215 LYS A O 1
ATOM 1644 N N . VAL A 1 216 ? 7.069 34.898 -27.278 1.00 52.94 216 VAL A N 1
ATOM 1645 C CA . VAL A 1 216 ? 6.719 34.741 -25.841 1.00 52.94 216 VAL A CA 1
ATOM 1646 C C . VAL A 1 216 ? 7.811 34.006 -25.036 1.00 52.94 216 VAL A C 1
ATOM 1648 O O . VAL A 1 216 ? 7.748 33.883 -23.813 1.00 52.94 216 VAL A O 1
ATOM 1651 N N . ARG A 1 217 ? 8.881 33.560 -25.709 1.00 49.94 217 ARG A N 1
ATOM 1652 C CA . ARG A 1 217 ? 9.880 32.621 -25.171 1.00 49.94 217 ARG A CA 1
ATOM 1653 C C . ARG A 1 217 ? 10.646 33.128 -23.935 1.00 49.94 217 ARG A C 1
ATOM 1655 O O . ARG A 1 217 ? 11.087 32.309 -23.139 1.00 49.94 217 ARG A O 1
ATOM 1662 N N . LYS A 1 218 ? 10.787 34.447 -23.748 1.00 51.56 218 LYS A N 1
ATOM 1663 C CA . LYS A 1 218 ? 11.487 35.023 -22.581 1.00 51.56 218 LYS A CA 1
ATOM 1664 C C . LYS A 1 218 ? 10.596 35.195 -21.346 1.00 51.56 218 LYS A C 1
ATOM 1666 O O . LYS A 1 218 ? 11.094 35.052 -20.239 1.00 51.56 218 LYS A O 1
ATOM 1671 N N . HIS A 1 219 ? 9.295 35.435 -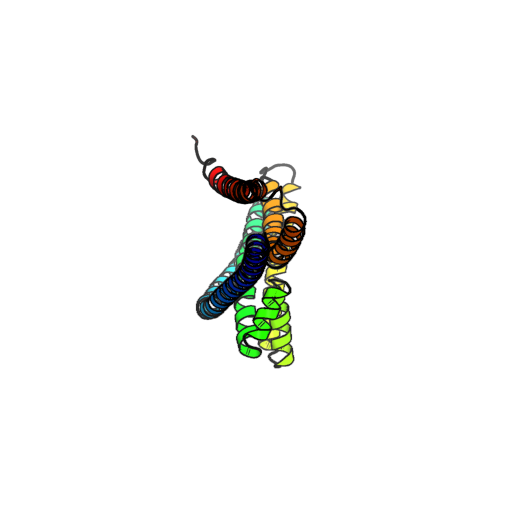21.516 1.00 50.56 219 HIS A N 1
ATOM 1672 C CA . HIS A 1 219 ? 8.381 35.636 -20.384 1.00 50.56 219 HIS A CA 1
ATOM 1673 C C . HIS A 1 219 ? 7.740 34.331 -19.900 1.00 50.56 219 HIS A C 1
ATOM 1675 O O . HIS A 1 219 ? 7.502 34.177 -18.707 1.00 50.56 219 HIS A O 1
ATOM 1681 N N . GLY A 1 220 ? 7.521 33.353 -20.786 1.00 52.84 220 GLY A N 1
ATOM 1682 C CA . GLY A 1 220 ? 6.865 32.102 -20.394 1.00 52.84 220 GLY A CA 1
ATOM 1683 C C . GLY A 1 220 ? 7.732 31.161 -19.542 1.00 52.84 220 GLY A C 1
ATOM 1684 O O . GLY A 1 220 ? 7.189 30.452 -18.707 1.00 52.84 220 GLY A O 1
ATOM 1685 N N . LEU A 1 221 ? 9.066 31.195 -19.672 1.00 53.88 221 LEU A N 1
ATOM 1686 C CA . LEU A 1 221 ? 9.979 30.458 -18.776 1.00 53.88 221 LEU A CA 1
ATOM 1687 C C . LEU A 1 221 ? 9.999 31.052 -17.358 1.00 53.88 221 LEU A C 1
ATOM 1689 O O . LEU A 1 221 ? 10.039 30.309 -16.382 1.00 53.88 221 LEU A O 1
ATOM 1693 N N . VAL A 1 222 ? 9.901 32.381 -17.249 1.00 56.12 222 VAL A N 1
ATOM 1694 C CA . VAL A 1 222 ? 9.790 33.087 -15.963 1.00 56.12 222 VAL A CA 1
ATOM 1695 C C . VAL A 1 222 ? 8.432 32.812 -15.317 1.00 56.12 222 VAL A C 1
ATOM 1697 O O . VAL A 1 222 ? 8.373 32.570 -14.119 1.00 56.12 222 VAL A O 1
ATOM 1700 N N . LEU A 1 223 ? 7.354 32.761 -16.106 1.00 56.06 223 LEU A N 1
ATOM 1701 C CA . LEU A 1 223 ? 6.021 32.409 -15.615 1.00 56.06 223 LEU A CA 1
ATOM 1702 C C . LEU A 1 223 ? 5.943 30.944 -15.159 1.00 56.06 223 LEU A C 1
ATOM 1704 O O . LEU A 1 223 ? 5.360 30.669 -14.119 1.00 56.06 223 LEU A O 1
ATOM 1708 N N . LEU A 1 224 ? 6.569 30.008 -15.883 1.00 51.81 224 LEU A N 1
ATOM 1709 C CA . LEU A 1 224 ? 6.636 28.599 -15.481 1.00 51.81 224 LEU A CA 1
ATOM 1710 C C . LEU A 1 224 ? 7.447 28.430 -14.185 1.00 51.81 224 LEU A C 1
ATOM 1712 O O . LEU A 1 224 ? 7.010 27.730 -13.277 1.00 51.81 224 LEU A O 1
ATOM 1716 N N . GLY A 1 225 ? 8.586 29.123 -14.071 1.00 58.53 225 GLY A N 1
ATOM 1717 C CA . GLY A 1 225 ? 9.382 29.171 -12.841 1.00 58.53 225 GLY A CA 1
ATOM 1718 C C . GLY A 1 225 ? 8.631 29.812 -11.670 1.00 58.53 225 GLY A C 1
ATOM 1719 O O . GLY A 1 225 ? 8.708 29.308 -10.555 1.00 58.53 225 GLY A O 1
ATOM 1720 N N . LEU A 1 226 ? 7.841 30.862 -11.922 1.00 56.81 226 LEU A N 1
ATOM 1721 C CA . LEU A 1 226 ? 6.968 31.487 -10.924 1.00 56.81 226 LEU A CA 1
ATOM 1722 C C . LEU A 1 226 ? 5.815 30.575 -10.512 1.00 56.81 226 LEU A C 1
ATOM 1724 O O . LEU A 1 226 ? 5.514 30.531 -9.332 1.00 56.81 226 LEU A O 1
ATOM 1728 N N . ILE A 1 227 ? 5.196 29.827 -11.430 1.00 59.72 227 ILE A N 1
ATOM 1729 C CA . ILE A 1 227 ? 4.110 28.885 -11.112 1.00 59.72 227 ILE A CA 1
ATOM 1730 C C . ILE A 1 227 ? 4.646 27.711 -10.288 1.00 59.72 227 ILE A C 1
ATOM 1732 O O . ILE A 1 227 ? 4.047 27.364 -9.275 1.00 59.72 227 ILE A O 1
ATOM 1736 N N . VAL A 1 228 ? 5.795 27.143 -10.669 1.00 58.31 228 VAL A N 1
ATOM 1737 C CA . VAL A 1 228 ? 6.463 26.075 -9.904 1.00 58.31 228 VAL A CA 1
ATOM 1738 C C . VAL A 1 228 ? 6.942 26.597 -8.542 1.00 58.31 228 VAL A C 1
ATOM 1740 O O . VAL A 1 228 ? 6.765 25.920 -7.531 1.00 58.31 228 VAL A O 1
ATOM 1743 N N . GLY A 1 229 ? 7.472 27.823 -8.488 1.00 56.84 229 GLY A N 1
ATOM 1744 C CA . GLY A 1 229 ? 7.885 28.493 -7.253 1.00 56.84 229 GLY A CA 1
ATOM 1745 C C . GLY A 1 229 ? 6.717 28.826 -6.321 1.00 56.84 229 GLY A C 1
ATOM 1746 O O . GLY A 1 229 ? 6.785 28.522 -5.136 1.00 56.84 229 GLY A O 1
ATOM 1747 N N . LEU A 1 230 ? 5.610 29.367 -6.841 1.00 58.47 230 LEU A N 1
ATOM 1748 C CA . LEU A 1 230 ? 4.375 29.610 -6.086 1.00 58.47 230 LEU A CA 1
ATOM 1749 C C . LEU A 1 230 ? 3.776 28.300 -5.572 1.00 58.47 230 LEU A C 1
ATOM 1751 O O . LEU A 1 230 ? 3.329 28.265 -4.432 1.00 58.47 230 LEU A O 1
ATOM 1755 N N . PHE A 1 231 ? 3.817 27.215 -6.350 1.00 51.38 231 PHE A N 1
ATOM 1756 C CA . PHE A 1 231 ? 3.356 25.902 -5.888 1.00 51.38 231 PHE A CA 1
ATOM 1757 C C . PHE A 1 231 ? 4.241 25.325 -4.775 1.00 51.38 231 PHE A C 1
ATOM 1759 O O . PHE A 1 231 ? 3.705 24.798 -3.801 1.00 51.38 231 PHE A O 1
ATOM 1766 N N . ALA A 1 232 ? 5.568 25.475 -4.862 1.00 50.75 232 ALA A N 1
ATOM 1767 C CA . ALA A 1 232 ? 6.491 25.089 -3.791 1.00 50.75 232 ALA A CA 1
ATOM 1768 C C . ALA A 1 232 ? 6.282 25.929 -2.518 1.00 50.75 232 ALA A C 1
ATOM 1770 O O . ALA A 1 232 ? 6.327 25.399 -1.409 1.00 50.75 232 ALA A O 1
ATOM 1771 N N . VAL A 1 233 ? 5.980 27.222 -2.671 1.00 51.75 233 VAL A N 1
ATOM 1772 C CA . VAL A 1 233 ? 5.651 28.132 -1.566 1.00 51.75 233 VAL A CA 1
ATOM 1773 C C . VAL A 1 233 ? 4.290 27.790 -0.947 1.00 51.75 233 VAL A C 1
ATOM 1775 O O . VAL A 1 233 ? 4.186 27.743 0.272 1.00 51.75 233 VAL A O 1
ATOM 1778 N N . PHE A 1 234 ? 3.262 27.456 -1.732 1.00 46.78 234 PHE A N 1
ATOM 1779 C CA . PHE A 1 234 ? 1.955 27.041 -1.202 1.00 46.78 234 PHE A CA 1
ATOM 1780 C C . PHE A 1 234 ? 2.008 25.684 -0.480 1.00 46.78 234 PHE A C 1
ATOM 1782 O O . PHE A 1 234 ? 1.412 25.545 0.589 1.00 46.78 234 PHE A O 1
ATOM 1789 N N . PHE A 1 235 ? 2.765 24.709 -0.996 1.00 47.78 235 PHE A N 1
ATOM 1790 C CA . PHE A 1 235 ? 2.984 23.428 -0.307 1.00 47.78 235 PHE A CA 1
ATOM 1791 C C . PHE A 1 235 ? 3.889 23.570 0.930 1.00 47.78 235 PHE A C 1
ATOM 1793 O O . PHE A 1 235 ? 3.637 22.927 1.948 1.00 47.78 235 PHE A O 1
ATOM 1800 N N . GLY A 1 236 ? 4.894 24.452 0.887 1.00 43.03 236 GLY A N 1
ATOM 1801 C CA . GLY A 1 236 ? 5.762 24.756 2.030 1.00 43.03 236 GLY A CA 1
ATOM 1802 C C . GLY A 1 236 ? 5.055 25.529 3.152 1.00 43.03 236 GLY A C 1
ATOM 1803 O O . GLY A 1 236 ? 5.238 25.219 4.328 1.00 43.03 236 GLY A O 1
ATOM 1804 N N . ILE A 1 237 ? 4.183 26.486 2.812 1.00 43.28 237 ILE A N 1
ATOM 1805 C CA . ILE A 1 237 ? 3.380 27.250 3.785 1.00 43.28 237 ILE A CA 1
ATOM 1806 C C . ILE A 1 237 ? 2.312 26.360 4.441 1.00 43.28 237 ILE A C 1
ATOM 1808 O O . ILE A 1 237 ? 2.030 26.536 5.626 1.00 43.28 237 ILE A O 1
ATOM 1812 N N . GLY A 1 238 ? 1.762 25.370 3.724 1.00 43.44 238 GLY A N 1
ATOM 1813 C CA . GLY A 1 238 ? 0.859 24.365 4.303 1.00 43.44 238 GLY A CA 1
ATOM 1814 C C . GLY A 1 238 ? 1.515 23.529 5.410 1.00 43.44 238 GLY A C 1
ATOM 1815 O O . GLY A 1 238 ? 0.884 23.268 6.431 1.00 43.44 238 GLY A O 1
ATOM 1816 N N . TYR A 1 239 ? 2.799 23.192 5.254 1.00 42.47 239 TYR A N 1
ATOM 1817 C CA . TYR A 1 239 ? 3.587 22.485 6.270 1.00 42.47 239 TYR A CA 1
ATOM 1818 C C . TYR A 1 239 ? 3.985 23.380 7.455 1.00 42.47 239 TYR A C 1
ATOM 1820 O O . TYR A 1 239 ? 3.924 22.942 8.602 1.00 42.47 239 TYR A O 1
ATOM 1828 N N . LEU A 1 240 ? 4.349 24.644 7.212 1.00 39.41 240 LEU A N 1
ATOM 1829 C CA . LEU A 1 240 ? 4.794 25.558 8.275 1.00 39.41 240 LEU A CA 1
ATOM 1830 C C . LEU A 1 240 ? 3.642 26.131 9.115 1.00 39.41 240 LEU A C 1
ATOM 1832 O O . LEU A 1 240 ? 3.830 26.405 10.298 1.00 39.41 240 LEU A O 1
ATOM 1836 N N . ARG A 1 241 ? 2.430 26.259 8.559 1.00 38.94 241 ARG A N 1
ATOM 1837 C CA . ARG A 1 241 ? 1.257 26.762 9.302 1.00 38.94 241 ARG A CA 1
ATOM 1838 C C . ARG A 1 241 ? 0.618 25.713 10.222 1.00 38.94 241 ARG A C 1
ATOM 1840 O O . ARG A 1 241 ? -0.116 26.085 11.130 1.00 38.94 241 ARG A O 1
ATOM 1847 N N . ALA A 1 242 ? 0.925 24.428 10.027 1.00 44.00 242 ALA A N 1
ATOM 1848 C CA . ALA A 1 242 ? 0.540 23.352 10.943 1.00 44.00 242 ALA A CA 1
ATOM 1849 C C . ALA A 1 242 ? 1.452 23.265 12.186 1.00 44.00 242 ALA A C 1
ATOM 1851 O O . ALA A 1 242 ? 1.047 22.701 13.198 1.00 44.00 242 ALA A O 1
ATOM 1852 N N . GLY A 1 243 ? 2.661 23.841 12.135 1.00 38.47 243 GLY A N 1
ATOM 1853 C CA . GLY A 1 243 ? 3.635 23.799 13.233 1.00 38.47 243 GLY A CA 1
ATOM 1854 C C . GLY A 1 243 ? 3.553 24.954 14.238 1.00 38.47 243 GLY A C 1
ATOM 1855 O O . GLY A 1 243 ? 4.139 24.853 15.309 1.00 38.47 243 GLY A O 1
ATOM 1856 N N . THR A 1 244 ? 2.844 26.048 13.934 1.00 39.00 244 THR A N 1
ATOM 1857 C CA . THR A 1 244 ? 2.829 27.255 14.790 1.00 39.00 244 THR A CA 1
ATOM 1858 C C . THR A 1 244 ? 1.590 27.403 15.672 1.00 39.00 244 THR A C 1
ATOM 1860 O O . THR A 1 244 ? 1.531 28.330 16.472 1.00 39.00 244 THR A O 1
ATOM 1863 N N . SER A 1 245 ? 0.621 26.486 15.589 1.00 41.91 245 SER A N 1
ATOM 1864 C CA . SER A 1 245 ? -0.605 26.534 16.403 1.00 41.91 245 SER A CA 1
ATOM 1865 C C . SER A 1 245 ? -0.514 25.695 17.692 1.00 41.91 245 SER A C 1
ATOM 1867 O O . SER A 1 245 ? -1.516 25.139 18.130 1.00 41.91 245 SER A O 1
ATOM 1869 N N . TYR A 1 246 ? 0.684 25.599 18.282 1.00 43.22 246 TYR A N 1
ATOM 1870 C CA . TYR A 1 246 ? 0.966 24.965 19.581 1.00 43.22 246 TYR A CA 1
ATOM 1871 C C . TYR A 1 246 ? 1.804 25.895 20.477 1.00 43.22 246 TYR A C 1
ATOM 1873 O O . TYR A 1 246 ? 2.896 25.549 20.906 1.00 43.22 246 TYR A O 1
ATOM 1881 N N . ASN A 1 247 ? 1.316 27.114 20.691 1.00 43.03 247 ASN A N 1
ATOM 1882 C CA . ASN A 1 247 ? 1.817 28.107 21.653 1.00 43.03 247 ASN A CA 1
ATOM 1883 C C . ASN A 1 247 ? 0.667 29.125 21.782 1.00 43.03 247 ASN A C 1
ATOM 1885 O O . ASN A 1 247 ? 0.283 29.691 20.763 1.00 43.03 247 ASN A O 1
ATOM 1889 N N . HIS A 1 248 ? -0.034 29.369 22.891 1.00 36.50 248 HIS A N 1
ATOM 1890 C CA . HIS A 1 248 ? 0.226 29.405 24.343 1.00 36.50 248 HIS A CA 1
ATOM 1891 C C . HIS A 1 248 ? -1.154 29.479 25.068 1.00 36.50 248 HIS A C 1
ATOM 1893 O O . HIS A 1 248 ? -2.163 29.547 24.355 1.00 36.50 248 HIS A O 1
ATOM 1899 N N . PRO A 1 249 ? -1.263 29.637 26.406 1.00 44.66 249 PRO A N 1
ATOM 1900 C CA . PRO A 1 249 ? -0.278 29.494 27.488 1.00 44.66 249 PRO A CA 1
ATOM 1901 C C . PRO A 1 249 ? -0.460 28.232 28.346 1.00 44.66 249 PRO A C 1
ATOM 1903 O O . PRO A 1 249 ? -1.605 27.747 28.485 1.00 44.66 249 PRO A O 1
#

Foldseek 3Di:
DPVVVVVVVVVVVVVVVVVVVVVVVVVVVVVVVVVVVLVVLLVVLVVCLVVLVVVLVVLVCCLVVPLVVLLVDLVSLQVSLVSLQVSLVSLVVNLLSVLLNQLCVQPNDVLSVVQCLVFNPNSLVSSLVSCVVVVVVVSNVVSVVSVCSSVVSNVSSLVSNVSSVPDPDDDPDPPCVSVVVVCCVVCVRVVVNCVVPVCVVVVVVVVVVCVVDPPCVVVVVVVVVVVVVVVVVVVVVVVVVVVPPPDDD